Protein AF-A0A811NUG4-F1 (afdb_monomer_lite)

pLDDT: mean 82.43, std 12.57, range [42.38, 97.62]

Radius of gyration: 18.06 Å; chains: 1; bounding box: 40×30×50 Å

Secondary structure (DSSP, 8-state):
-HHHHHHHHHHHSTTTS-SHHHHHHHHHHHHHHHHHHHHHHHT---SSPPPHHHHHHHHHHHHHHHHHHHHHHHHGGGSPPPSS--HHHHHHHHHHHHHHHHHHHHHHHHHHHHTTTTT-TTSPPPPP-SGGGGT-S-HHHHHHHHHHHHHHHHH--HHHHHHHHHHHHHHHHHHHHHHHHHH--

InterPro domains:
  IPR001104 3-oxo-5-alpha-steroid 4-dehydrogenase, C-terminal [PF02544] (86-181)
  IPR039357 3-oxo-5-alpha-steroid 4-dehydrogenase/very-long-chain enoyl-CoA reductase [PTHR10556] (4-182)

Foldseek 3Di:
DVQLVLLVVCVVPPLLADDPLLVLLSVLSNVLVVLVVCCVVPQDDDPDDDDPVVVVVVVVVVNVLSSVLSNVLSVCVPPDDDPDQLQVVLSVLLVQLSVQLSVVSNQVSVVCVVQVPDDDPPRDDDQRDDDCCVPASCSSLVSPLSNLVSSCSSSVDPSSVVVSVVSNVVSVVVSVVSCCVVPVD

Organism: NCBI:txid422564

Structure (mmCIF, N/CA/C/O backbone):
data_AF-A0A811NUG4-F1
#
_entry.id   AF-A0A811NUG4-F1
#
loop_
_atom_site.group_PDB
_atom_site.id
_atom_site.type_symbol
_atom_site.label_atom_id
_atom_site.label_alt_id
_atom_site.label_comp_id
_atom_site.label_asym_id
_atom_site.label_entity_id
_atom_site.label_seq_id
_atom_site.pdbx_PDB_ins_code
_atom_site.Cartn_x
_atom_site.Cartn_y
_atom_site.Cartn_z
_atom_site.occupancy
_atom_site.B_iso_or_equiv
_atom_site.auth_seq_id
_atom_site.auth_comp_id
_atom_site.auth_asym_id
_atom_site.auth_atom_id
_atom_site.pdbx_PDB_model_num
ATOM 1 N N . MET A 1 1 ? 1.097 12.610 3.931 1.00 55.50 1 MET A N 1
ATOM 2 C CA . MET A 1 1 ? 1.448 13.826 3.165 1.00 55.50 1 MET A CA 1
ATOM 3 C C . MET A 1 1 ? 2.809 13.694 2.485 1.00 55.50 1 MET A C 1
ATOM 5 O O . MET A 1 1 ? 2.834 13.693 1.266 1.00 55.50 1 MET A O 1
ATOM 9 N N . LEU A 1 2 ? 3.907 13.476 3.221 1.00 56.50 2 LEU A N 1
ATOM 10 C CA . LEU A 1 2 ? 5.268 13.362 2.651 1.00 56.50 2 LEU A CA 1
ATOM 11 C C . LEU A 1 2 ? 5.418 12.288 1.556 1.00 56.50 2 LEU A C 1
ATOM 13 O O . LEU A 1 2 ? 6.064 12.511 0.542 1.00 56.50 2 LEU A O 1
ATOM 17 N N . LEU A 1 3 ? 4.756 11.148 1.719 1.00 58.00 3 LEU A N 1
ATOM 18 C CA . LEU A 1 3 ? 4.755 10.063 0.736 1.00 58.00 3 LEU A CA 1
ATOM 19 C C . LEU A 1 3 ? 3.953 10.314 -0.522 1.00 58.00 3 LEU A C 1
ATOM 21 O O . LEU A 1 3 ? 4.355 9.884 -1.593 1.00 58.00 3 LEU A O 1
ATOM 25 N N . LEU A 1 4 ? 2.825 11.005 -0.388 1.00 60.59 4 LEU A N 1
ATOM 26 C CA . LEU A 1 4 ? 2.053 11.430 -1.543 1.00 60.59 4 LEU A CA 1
ATOM 27 C C . LEU A 1 4 ? 2.898 12.394 -2.378 1.00 60.59 4 LEU A C 1
ATOM 29 O O . LEU A 1 4 ? 2.980 12.238 -3.587 1.00 60.59 4 LEU A O 1
ATOM 33 N N . VAL A 1 5 ? 3.598 13.323 -1.719 1.00 66.81 5 VAL A N 1
ATOM 34 C CA . VAL A 1 5 ? 4.538 14.233 -2.380 1.00 66.81 5 VAL A CA 1
ATOM 35 C C . VAL A 1 5 ? 5.672 13.460 -3.051 1.00 66.81 5 VAL A C 1
ATOM 37 O O . VAL A 1 5 ? 5.970 13.745 -4.198 1.00 66.81 5 VAL A O 1
ATOM 40 N N . ALA A 1 6 ? 6.261 12.455 -2.401 1.00 61.84 6 ALA A N 1
ATOM 41 C CA . ALA A 1 6 ? 7.332 11.656 -2.998 1.00 61.84 6 ALA A CA 1
ATOM 42 C C . ALA A 1 6 ? 6.864 10.771 -4.166 1.00 61.84 6 ALA A C 1
ATOM 44 O O . ALA A 1 6 ? 7.538 10.697 -5.191 1.00 61.84 6 ALA A O 1
ATOM 45 N N . ALA A 1 7 ? 5.692 10.141 -4.046 1.00 61.34 7 ALA A N 1
ATOM 46 C CA . ALA A 1 7 ? 5.088 9.363 -5.123 1.00 61.34 7 ALA A CA 1
ATOM 47 C C . ALA A 1 7 ? 4.760 10.262 -6.323 1.00 61.34 7 ALA A C 1
ATOM 49 O O . ALA A 1 7 ? 5.126 9.931 -7.446 1.00 61.34 7 ALA A O 1
ATOM 50 N N . LEU A 1 8 ? 4.170 11.440 -6.096 1.00 69.31 8 LEU A N 1
ATOM 51 C CA . LEU A 1 8 ? 3.926 12.436 -7.144 1.00 69.31 8 LEU A CA 1
ATOM 52 C C . LEU A 1 8 ? 5.234 12.995 -7.726 1.00 69.31 8 LEU A C 1
ATOM 54 O O . LEU A 1 8 ? 5.349 13.146 -8.939 1.00 69.31 8 LEU A O 1
ATOM 58 N N . ALA A 1 9 ? 6.249 13.233 -6.893 1.00 64.69 9 ALA A N 1
ATOM 59 C CA . ALA A 1 9 ? 7.563 13.696 -7.330 1.00 64.69 9 ALA A CA 1
ATOM 60 C C . ALA A 1 9 ? 8.274 12.661 -8.210 1.00 64.69 9 ALA A C 1
ATOM 62 O O . ALA A 1 9 ? 8.985 13.046 -9.132 1.00 64.69 9 ALA A O 1
ATOM 63 N N . SER A 1 10 ? 8.040 11.360 -8.004 1.00 62.34 10 SER A N 1
ATOM 64 C CA . SER A 1 10 ? 8.589 10.321 -8.884 1.00 62.34 10 SER A CA 1
ATOM 65 C C . SER A 1 10 ? 8.091 10.440 -10.330 1.00 62.34 10 SER A C 1
ATOM 67 O O . SER A 1 10 ? 8.848 10.158 -11.254 1.00 62.34 10 SER A O 1
ATOM 69 N N . PHE A 1 11 ? 6.865 10.935 -10.543 1.00 63.03 11 PHE A N 1
ATOM 70 C CA . PHE A 1 11 ? 6.345 11.250 -11.879 1.00 63.03 11 PHE A CA 1
ATOM 71 C C . PHE A 1 11 ? 6.942 12.538 -12.462 1.00 63.03 11 PHE A C 1
ATOM 73 O O . PHE A 1 11 ? 6.942 12.710 -13.677 1.00 63.03 11 PHE A O 1
ATOM 80 N N . ALA A 1 12 ? 7.448 13.434 -11.611 1.00 62.84 12 ALA A N 1
ATOM 81 C CA . ALA A 1 12 ? 8.074 14.687 -12.021 1.00 62.84 12 ALA A CA 1
ATOM 82 C C . ALA A 1 12 ? 9.562 14.532 -12.380 1.00 62.84 12 ALA A C 1
ATOM 84 O O . ALA A 1 12 ? 10.108 15.412 -13.040 1.00 62.84 12 ALA A O 1
ATOM 85 N N . VAL A 1 13 ? 10.221 13.439 -11.971 1.00 67.75 13 VAL A N 1
ATOM 86 C CA . VAL A 1 13 ? 11.614 13.144 -12.340 1.00 67.75 13 VAL A CA 1
ATOM 87 C C . VAL A 1 13 ? 11.639 12.427 -13.698 1.00 67.75 13 VAL A C 1
ATOM 89 O O . VAL A 1 13 ? 11.230 11.262 -13.780 1.00 67.75 13 VAL A O 1
ATOM 92 N N . PRO A 1 14 ? 12.130 13.073 -14.775 1.00 63.25 14 PRO A N 1
ATOM 93 C CA . PRO A 1 14 ? 12.153 12.470 -16.101 1.00 63.25 14 PRO A CA 1
ATOM 94 C C . PRO A 1 14 ? 12.950 11.167 -16.092 1.00 63.25 14 PRO A C 1
ATOM 96 O O . PRO A 1 14 ? 14.079 11.111 -15.611 1.00 63.25 14 PRO A O 1
ATOM 99 N N . GLY A 1 15 ? 12.346 10.096 -16.603 1.00 68.25 15 GLY A N 1
ATOM 100 C CA . GLY A 1 15 ? 12.985 8.786 -16.660 1.00 68.25 15 GLY A CA 1
ATOM 101 C C . GLY A 1 15 ? 13.006 8.010 -15.340 1.00 68.25 15 GLY A C 1
ATOM 102 O O . GLY A 1 15 ? 13.477 6.877 -15.359 1.00 68.25 15 GLY A O 1
ATOM 103 N N . ALA A 1 16 ? 12.466 8.512 -14.222 1.00 68.25 16 ALA A N 1
ATOM 104 C CA . ALA A 1 16 ? 12.341 7.728 -12.983 1.00 68.25 16 ALA A CA 1
ATOM 105 C C . ALA A 1 16 ? 11.273 6.627 -13.091 1.00 68.25 16 ALA A C 1
ATOM 107 O O . ALA A 1 16 ? 11.499 5.503 -12.644 1.00 68.25 16 ALA A O 1
ATOM 108 N N . VAL A 1 17 ? 10.175 6.901 -13.797 1.00 73.88 17 VAL A N 1
ATOM 109 C CA . VAL A 1 17 ? 9.101 5.942 -14.089 1.00 73.88 17 VAL A CA 1
ATOM 110 C C . VAL A 1 17 ? 9.114 5.626 -15.584 1.00 73.88 17 VAL A C 1
ATOM 112 O O . VAL A 1 17 ? 8.981 6.524 -16.411 1.00 73.88 17 VAL A O 1
ATOM 115 N N . HIS A 1 18 ? 9.345 4.364 -15.937 1.00 77.19 18 HIS A N 1
ATOM 116 C CA . HIS A 1 18 ? 9.401 3.915 -17.328 1.00 77.19 18 HIS A CA 1
ATOM 117 C C . HIS A 1 18 ? 8.986 2.448 -17.391 1.00 77.19 18 HIS A C 1
ATOM 119 O O . HIS A 1 18 ? 9.437 1.653 -16.564 1.00 77.19 18 HIS A O 1
ATOM 125 N N . GLY A 1 19 ? 8.141 2.109 -18.360 1.00 83.62 19 GLY A N 1
ATOM 126 C CA . GLY A 1 19 ? 7.514 0.793 -18.459 1.00 83.62 19 GLY A CA 1
ATOM 127 C C . GLY A 1 19 ? 6.213 0.694 -17.659 1.00 83.62 19 GLY A C 1
ATOM 128 O O . GLY A 1 19 ? 5.982 1.428 -16.692 1.00 83.62 19 GLY A O 1
ATOM 129 N N . VAL A 1 20 ? 5.336 -0.218 -18.082 1.00 87.38 20 VAL A N 1
ATOM 130 C CA . VAL A 1 20 ? 3.967 -0.331 -17.553 1.00 87.38 20 VAL A CA 1
ATOM 131 C C . VAL A 1 20 ? 3.939 -0.686 -16.061 1.00 87.38 20 VAL A C 1
ATOM 133 O O . VAL A 1 20 ? 3.162 -0.094 -15.314 1.00 87.38 20 VAL A O 1
ATOM 136 N N . HIS A 1 21 ? 4.861 -1.534 -15.593 1.00 88.56 21 HIS A N 1
ATOM 137 C CA . HIS A 1 21 ? 4.971 -1.920 -14.181 1.00 88.56 21 HIS A CA 1
ATOM 138 C C . HIS A 1 21 ? 5.306 -0.715 -13.296 1.00 88.56 21 HIS A C 1
ATOM 140 O O . HIS A 1 21 ? 4.675 -0.506 -12.264 1.00 88.56 21 HIS A O 1
ATOM 146 N N . ALA A 1 22 ? 6.261 0.122 -13.716 1.00 87.62 22 ALA A N 1
ATOM 147 C CA . ALA A 1 22 ? 6.652 1.308 -12.961 1.00 87.62 22 ALA A CA 1
ATOM 148 C C . ALA A 1 22 ? 5.514 2.338 -12.905 1.00 87.62 22 ALA A C 1
ATOM 150 O O . ALA A 1 22 ? 5.247 2.894 -11.842 1.00 87.62 22 ALA A O 1
ATOM 151 N N . HIS A 1 23 ? 4.815 2.571 -14.023 1.00 88.75 23 HIS A N 1
ATOM 152 C CA . HIS A 1 23 ? 3.679 3.496 -14.053 1.00 88.7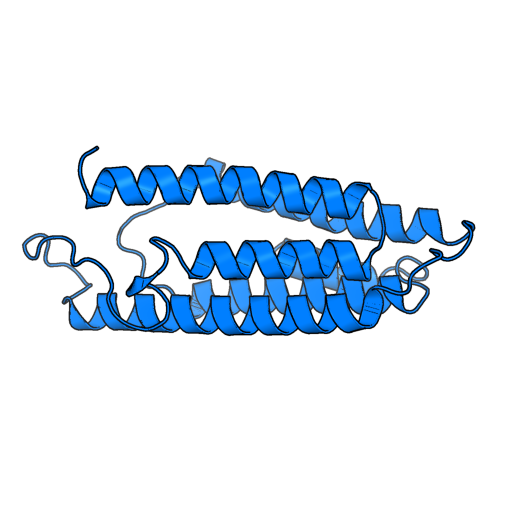5 23 HIS A CA 1
ATOM 153 C C . HIS A 1 23 ? 2.542 3.038 -13.140 1.00 88.75 23 HIS A C 1
ATOM 155 O O . HIS A 1 23 ? 2.040 3.837 -12.347 1.00 88.75 23 HIS A O 1
ATOM 161 N N . LEU A 1 24 ? 2.163 1.760 -13.218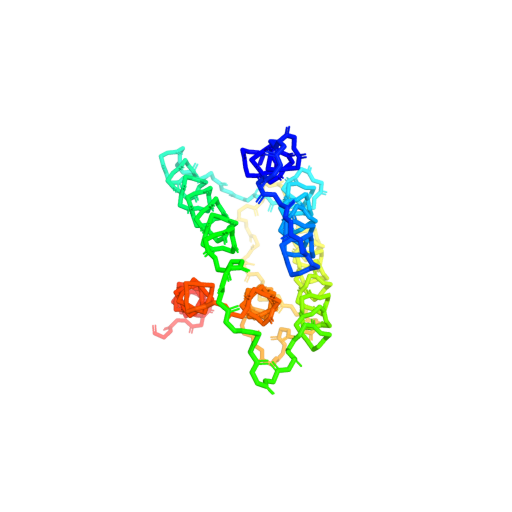 1.00 91.50 24 LEU A N 1
ATOM 162 C CA . LEU A 1 24 ? 1.098 1.209 -12.386 1.00 91.50 24 LEU A CA 1
ATOM 163 C C . LEU A 1 24 ? 1.491 1.156 -10.912 1.00 91.50 24 LEU A C 1
ATOM 165 O O . LEU A 1 24 ? 0.673 1.516 -10.072 1.00 91.50 24 LEU A O 1
ATOM 169 N N . LEU A 1 25 ? 2.732 0.785 -10.589 1.00 91.06 25 LEU A N 1
ATOM 170 C CA . LEU A 1 25 ? 3.229 0.775 -9.214 1.00 91.06 25 LEU A CA 1
ATOM 171 C C . LEU A 1 25 ? 3.198 2.180 -8.605 1.00 91.06 25 LEU A C 1
ATOM 173 O O . LEU A 1 25 ? 2.603 2.376 -7.544 1.00 91.06 25 LEU A O 1
ATOM 177 N N . SER A 1 26 ? 3.770 3.173 -9.293 1.00 88.81 26 SER A N 1
ATOM 178 C CA . SER A 1 26 ? 3.768 4.560 -8.820 1.00 88.81 26 SER A CA 1
ATOM 179 C C . SER A 1 26 ? 2.346 5.111 -8.682 1.00 88.81 26 SER A C 1
ATOM 181 O O . SER A 1 26 ? 2.050 5.807 -7.708 1.00 88.81 26 SER A O 1
ATOM 183 N N . ALA A 1 27 ? 1.441 4.777 -9.610 1.00 90.31 27 ALA A N 1
ATOM 184 C CA . ALA A 1 27 ? 0.046 5.211 -9.552 1.00 90.31 27 ALA A CA 1
ATOM 185 C C . ALA A 1 27 ? -0.698 4.551 -8.384 1.00 90.31 27 ALA A C 1
ATOM 187 O O . ALA A 1 27 ? -1.358 5.242 -7.609 1.00 90.31 27 ALA A O 1
ATOM 188 N N . ALA A 1 28 ? -0.546 3.238 -8.208 1.00 92.38 28 ALA A N 1
ATOM 189 C CA . ALA A 1 28 ? -1.159 2.486 -7.120 1.00 92.38 28 ALA A CA 1
ATOM 190 C C . ALA A 1 28 ? -0.679 3.003 -5.753 1.00 92.38 28 ALA A C 1
ATOM 192 O O . ALA A 1 28 ? -1.490 3.251 -4.859 1.00 92.38 28 ALA A O 1
ATOM 193 N N . MET A 1 29 ? 0.620 3.273 -5.606 1.00 89.44 29 MET A N 1
ATOM 194 C CA . MET A 1 29 ? 1.167 3.889 -4.398 1.00 89.44 29 MET A CA 1
ATOM 195 C C . MET A 1 29 ? 0.614 5.299 -4.165 1.00 89.44 29 MET A C 1
ATOM 197 O O . MET A 1 29 ? 0.196 5.613 -3.049 1.00 89.44 29 MET A O 1
ATOM 201 N N . ALA A 1 30 ? 0.571 6.146 -5.197 1.00 88.75 30 ALA A N 1
ATOM 202 C CA . ALA A 1 30 ? 0.019 7.494 -5.081 1.00 88.75 30 ALA A CA 1
ATOM 203 C C . ALA A 1 30 ? -1.449 7.459 -4.631 1.00 88.75 30 ALA A C 1
ATOM 205 O O . ALA A 1 30 ? -1.813 8.150 -3.679 1.00 88.75 30 ALA A O 1
ATOM 206 N N . VAL A 1 31 ? -2.269 6.603 -5.249 1.00 91.69 31 VAL A N 1
ATOM 207 C CA . VAL A 1 31 ? -3.680 6.402 -4.888 1.00 91.69 31 VAL A CA 1
ATOM 208 C C . VAL A 1 31 ? -3.813 5.905 -3.450 1.00 91.69 31 VAL A C 1
ATOM 210 O O . VAL A 1 31 ? -4.596 6.460 -2.680 1.00 91.69 31 VAL A O 1
ATOM 213 N N . HIS A 1 32 ? -3.024 4.905 -3.055 1.00 91.81 32 HIS A N 1
ATOM 214 C CA . HIS A 1 32 ? -3.031 4.366 -1.700 1.00 91.81 32 HIS A CA 1
ATOM 215 C C . HIS A 1 32 ? -2.722 5.439 -0.648 1.00 91.81 32 HIS A C 1
ATOM 217 O O . HIS A 1 32 ? -3.488 5.630 0.300 1.00 91.81 32 HIS A O 1
ATOM 223 N N . PHE A 1 33 ? -1.629 6.187 -0.823 1.00 86.62 33 PHE A N 1
ATOM 224 C CA . PHE A 1 33 ? -1.237 7.220 0.134 1.00 86.62 33 PHE A CA 1
ATOM 225 C C . PHE A 1 33 ? -2.162 8.436 0.106 1.00 86.62 33 PHE A C 1
ATOM 227 O O . PHE A 1 33 ? -2.400 9.026 1.161 1.00 86.62 33 PHE A O 1
ATOM 234 N N . LEU A 1 34 ? -2.714 8.800 -1.055 1.00 87.75 34 LEU A N 1
ATOM 235 C CA . LEU A 1 34 ? -3.740 9.837 -1.156 1.00 87.75 34 LEU A CA 1
ATOM 236 C C . LEU A 1 34 ? -4.964 9.446 -0.334 1.00 87.75 34 LEU A C 1
ATOM 238 O O . LEU A 1 34 ? -5.381 10.197 0.544 1.00 87.75 34 LEU A O 1
ATOM 242 N N . LYS A 1 35 ? -5.481 8.237 -0.555 1.00 92.12 35 LYS A N 1
ATOM 243 C CA . LYS A 1 35 ? -6.596 7.680 0.206 1.00 92.12 35 LYS A CA 1
ATOM 244 C C . LYS A 1 35 ? -6.302 7.697 1.706 1.00 92.12 35 LYS A C 1
ATOM 246 O O . LYS A 1 35 ? -7.130 8.173 2.475 1.00 92.12 35 LYS A O 1
ATOM 251 N N . ARG A 1 36 ? -5.111 7.263 2.135 1.00 88.69 36 ARG A N 1
ATOM 252 C CA . ARG A 1 36 ? -4.699 7.311 3.550 1.00 88.69 36 ARG A CA 1
ATOM 253 C C . ARG A 1 36 ? -4.712 8.731 4.121 1.00 88.69 36 ARG A C 1
ATOM 255 O O . ARG A 1 36 ? -5.163 8.922 5.245 1.00 88.69 36 ARG A O 1
ATOM 262 N N . VAL A 1 37 ? -4.247 9.728 3.365 1.00 86.94 37 VAL A N 1
ATOM 263 C CA . VAL A 1 37 ? -4.308 11.140 3.782 1.00 86.94 37 VAL A CA 1
ATOM 264 C C . VAL A 1 37 ? -5.756 11.609 3.916 1.00 86.94 37 VAL A C 1
ATOM 266 O O . VAL A 1 37 ? -6.098 12.200 4.935 1.00 86.94 37 VAL A O 1
ATOM 269 N N . LEU A 1 38 ? -6.611 11.304 2.939 1.00 88.38 38 LEU A N 1
ATOM 270 C CA . LEU A 1 38 ? -8.029 11.667 2.983 1.00 88.38 38 LEU A CA 1
ATOM 271 C C . LEU A 1 38 ? -8.743 11.030 4.180 1.00 88.38 38 LEU A C 1
ATOM 273 O O . LEU A 1 38 ? -9.521 11.693 4.855 1.00 88.38 38 LEU A O 1
ATOM 277 N N . GLU A 1 39 ? -8.440 9.777 4.509 1.00 89.06 39 GLU A N 1
ATOM 278 C CA . GLU A 1 39 ? -9.017 9.128 5.686 1.00 89.06 39 GLU A CA 1
ATOM 279 C C . GLU A 1 39 ? -8.595 9.781 6.994 1.00 89.06 39 GLU A C 1
ATOM 281 O O . GLU A 1 39 ? -9.424 9.952 7.879 1.00 89.06 39 GLU A O 1
ATOM 286 N N . VAL A 1 40 ? -7.321 10.152 7.135 1.00 87.25 40 VAL A N 1
ATOM 287 C CA . VAL A 1 40 ? -6.839 10.863 8.328 1.00 87.25 40 VAL A CA 1
ATOM 288 C C . VAL A 1 40 ? -7.539 12.214 8.483 1.00 87.25 40 VAL A C 1
ATOM 290 O O . VAL A 1 40 ? -7.854 12.591 9.606 1.00 87.25 40 VAL A O 1
ATOM 293 N N . LEU A 1 41 ? -7.793 12.921 7.378 1.00 86.25 41 LEU A N 1
ATOM 294 C CA . LEU A 1 41 ? -8.414 14.247 7.397 1.00 86.25 41 LEU A CA 1
ATOM 295 C C . LEU A 1 41 ? -9.934 14.209 7.600 1.00 86.25 41 LEU A C 1
ATOM 297 O O . LEU A 1 41 ? -10.469 15.085 8.272 1.00 86.25 41 LEU A O 1
ATOM 301 N N . PHE A 1 42 ? -10.627 13.229 7.013 1.00 88.81 42 PHE A N 1
ATOM 302 C CA . PHE A 1 42 ? -12.091 13.261 6.893 1.00 88.81 42 PHE A CA 1
ATOM 303 C C . PHE A 1 42 ? -12.818 12.077 7.537 1.00 88.81 42 PHE A C 1
ATOM 305 O O . PHE A 1 42 ? -14.010 12.184 7.810 1.00 88.81 42 PHE A O 1
ATOM 312 N N . VAL A 1 43 ? -12.144 10.946 7.769 1.00 88.38 43 VAL A N 1
ATOM 313 C CA . VAL A 1 43 ? -12.797 9.707 8.233 1.00 88.38 43 VAL A CA 1
ATOM 314 C C . VAL A 1 43 ? -12.409 9.366 9.665 1.00 88.38 43 VAL A C 1
ATOM 316 O O . VAL A 1 43 ? -13.269 9.001 10.462 1.00 88.38 43 VAL A O 1
ATOM 319 N N . HIS A 1 44 ? -11.131 9.445 10.025 1.00 85.31 44 HIS A N 1
ATOM 320 C CA . HIS A 1 44 ? -10.661 8.986 11.324 1.00 85.31 44 HIS A CA 1
ATOM 321 C C . HIS A 1 44 ? -11.092 9.914 12.463 1.00 85.31 44 HIS A C 1
ATOM 323 O O . HIS A 1 44 ? -10.795 11.103 12.477 1.00 85.31 44 HIS A O 1
ATOM 329 N N . ARG A 1 45 ? -11.714 9.316 13.484 1.00 80.06 45 ARG A N 1
ATOM 330 C CA . ARG A 1 45 ? -11.967 9.932 14.791 1.00 80.06 45 ARG A CA 1
ATOM 331 C C . ARG A 1 45 ? -10.982 9.370 15.809 1.00 80.06 45 ARG A C 1
ATOM 333 O O . ARG A 1 45 ? -11.065 8.185 16.148 1.00 80.06 45 ARG A O 1
ATOM 340 N N . TYR A 1 46 ? -10.023 10.175 16.255 1.00 74.06 46 TYR A N 1
ATOM 341 C CA . TYR A 1 46 ? -8.998 9.766 17.220 1.00 74.06 46 TYR A CA 1
ATOM 342 C C . TYR A 1 46 ? -9.456 10.051 18.655 1.00 74.06 46 TYR A C 1
ATOM 344 O O . TYR A 1 46 ? -9.997 11.112 18.921 1.00 74.06 46 TYR A O 1
ATOM 352 N N . SER A 1 47 ? -9.213 9.112 19.574 1.00 65.12 47 SER A N 1
ATOM 353 C CA . SER A 1 47 ? -9.521 9.255 21.011 1.00 65.12 47 SER A CA 1
ATOM 354 C C . SER A 1 47 ? -8.258 9.448 21.869 1.00 65.12 47 SER A C 1
ATOM 356 O O . SER A 1 47 ? -8.324 9.398 23.090 1.00 65.12 47 SER A O 1
ATOM 358 N N . GLY A 1 48 ? -7.090 9.615 21.242 1.00 68.12 48 GLY A N 1
ATOM 359 C CA . GLY A 1 48 ? -5.799 9.748 21.918 1.00 68.12 48 GLY A CA 1
ATOM 360 C C . GLY A 1 48 ? -4.753 10.378 21.001 1.00 68.12 48 GLY A C 1
ATOM 361 O O . GLY A 1 48 ? -4.954 10.444 19.786 1.00 68.12 48 GLY A O 1
ATOM 362 N N . SER A 1 49 ? -3.641 10.847 21.573 1.00 72.56 49 SER A N 1
ATOM 363 C CA . SER A 1 49 ? -2.542 11.445 20.808 1.00 72.56 49 SER A CA 1
ATOM 364 C C . SER A 1 49 ? -1.430 10.425 20.542 1.00 72.56 49 SER A C 1
ATOM 366 O O . SER A 1 49 ? -1.129 9.569 21.373 1.00 72.56 49 SER A O 1
ATOM 368 N N . MET A 1 50 ? -0.826 10.495 19.353 1.00 78.00 50 MET A N 1
ATOM 369 C CA . MET A 1 50 ? 0.384 9.733 19.036 1.00 78.00 50 MET A CA 1
ATOM 370 C C . MET A 1 50 ? 1.617 10.622 19.227 1.00 78.00 50 MET A C 1
ATOM 372 O O . MET A 1 50 ? 1.614 11.754 18.734 1.00 78.00 50 MET A O 1
ATOM 376 N N . PRO A 1 51 ? 2.694 10.124 19.864 1.00 87.00 51 PRO A N 1
ATOM 377 C CA . PRO A 1 51 ? 3.951 10.857 19.957 1.00 87.00 51 PRO A CA 1
ATOM 378 C C . PRO A 1 51 ? 4.480 11.257 18.573 1.00 87.00 51 PRO A C 1
ATOM 380 O O . PRO A 1 51 ? 4.525 10.438 17.648 1.00 87.00 51 PRO A O 1
ATOM 383 N N . LEU A 1 52 ? 4.930 12.510 18.440 1.00 81.25 52 LEU A N 1
ATOM 384 C CA . LEU A 1 52 ? 5.421 13.059 17.171 1.00 81.25 52 LEU A CA 1
ATOM 385 C C . LEU A 1 52 ? 6.576 12.228 16.592 1.00 81.25 52 LEU A C 1
ATOM 387 O O . LEU A 1 52 ? 6.578 11.932 15.400 1.00 81.25 52 LEU A O 1
ATOM 391 N N . ALA A 1 53 ? 7.517 11.801 17.439 1.00 82.12 53 ALA A N 1
ATOM 392 C CA . ALA A 1 53 ? 8.662 10.990 17.029 1.00 82.12 53 ALA A CA 1
ATOM 393 C C . ALA A 1 53 ? 8.236 9.668 16.368 1.00 82.12 53 ALA A C 1
ATOM 395 O O . ALA A 1 53 ? 8.770 9.296 15.326 1.00 82.12 53 ALA A O 1
ATOM 396 N N . THR A 1 54 ? 7.227 8.989 16.921 1.00 83.75 54 THR A N 1
ATOM 397 C CA . THR A 1 54 ? 6.681 7.750 16.350 1.00 83.75 54 THR A CA 1
ATOM 398 C C . THR A 1 54 ? 6.018 8.007 15.000 1.00 83.75 54 THR A C 1
ATOM 400 O O . THR A 1 54 ? 6.234 7.251 14.057 1.00 83.75 54 THR A O 1
ATOM 403 N N . SER A 1 55 ? 5.251 9.094 14.879 1.00 79.00 55 SER A N 1
ATOM 404 C CA . SER A 1 55 ? 4.612 9.482 13.616 1.00 79.00 55 SER A CA 1
ATOM 405 C C . SER A 1 55 ? 5.643 9.788 12.522 1.00 79.00 55 SER A C 1
ATOM 407 O O . SER A 1 55 ? 5.527 9.290 11.401 1.00 79.00 55 SER A O 1
ATOM 409 N N . LEU A 1 56 ? 6.697 10.542 12.860 1.00 78.31 56 LEU A N 1
ATOM 410 C CA . LEU A 1 56 ? 7.793 10.869 11.945 1.00 78.31 56 LEU A CA 1
ATOM 411 C C . LEU A 1 56 ? 8.583 9.628 11.524 1.00 78.31 56 LEU A C 1
ATOM 413 O O . LEU A 1 56 ? 8.867 9.474 10.338 1.00 78.31 56 LEU A O 1
ATOM 417 N N . LEU A 1 57 ? 8.890 8.726 12.461 1.00 84.38 57 LEU A N 1
ATOM 418 C CA . LEU A 1 57 ? 9.571 7.466 12.165 1.00 84.38 57 LEU A CA 1
ATOM 419 C C . LEU A 1 57 ? 8.757 6.620 11.183 1.00 84.38 57 LEU A C 1
ATOM 421 O O . LEU A 1 57 ? 9.282 6.184 10.163 1.00 84.38 57 LEU A O 1
ATOM 425 N N . ILE A 1 58 ? 7.464 6.433 11.457 1.00 81.44 58 ILE A N 1
ATOM 426 C CA . ILE A 1 58 ? 6.570 5.668 10.583 1.00 81.44 58 ILE A CA 1
ATOM 427 C C . ILE A 1 58 ? 6.513 6.319 9.195 1.00 81.44 58 ILE A C 1
ATOM 429 O O . ILE A 1 58 ? 6.707 5.636 8.190 1.00 81.44 58 ILE A O 1
ATOM 433 N N . ALA A 1 59 ? 6.309 7.637 9.126 1.00 76.81 59 ALA A N 1
ATOM 434 C CA . ALA A 1 59 ? 6.282 8.368 7.862 1.00 76.81 59 ALA A CA 1
ATOM 435 C C . ALA A 1 59 ? 7.599 8.232 7.077 1.00 76.81 59 ALA A C 1
ATOM 437 O O . ALA A 1 59 ? 7.560 8.042 5.861 1.00 76.81 59 ALA A O 1
ATOM 438 N N . GLY A 1 60 ? 8.744 8.284 7.763 1.00 79.12 60 GLY A N 1
ATOM 439 C CA . GLY A 1 60 ? 10.069 8.078 7.180 1.00 79.12 60 GLY A CA 1
ATOM 440 C C . GLY A 1 60 ? 10.264 6.661 6.641 1.00 79.12 60 GLY A C 1
ATOM 441 O O . GLY A 1 60 ? 10.703 6.500 5.505 1.00 79.12 60 GLY A O 1
ATOM 442 N N . CYS A 1 61 ? 9.867 5.635 7.399 1.00 84.88 61 CYS A N 1
ATOM 443 C CA . CYS A 1 61 ? 9.937 4.239 6.961 1.00 84.88 61 CYS A CA 1
ATOM 444 C C . CYS A 1 61 ? 9.104 3.999 5.704 1.00 84.88 61 CYS A C 1
ATOM 446 O O . CYS A 1 61 ? 9.593 3.395 4.750 1.00 84.88 61 CYS A O 1
ATOM 448 N N . TYR A 1 62 ? 7.864 4.487 5.668 1.00 81.19 62 TYR A N 1
ATOM 449 C CA . TYR A 1 62 ? 7.051 4.360 4.465 1.00 81.19 62 TYR A CA 1
ATOM 450 C C . TYR A 1 62 ? 7.697 5.112 3.293 1.00 81.19 62 TYR A C 1
ATOM 452 O O . TYR A 1 62 ? 7.774 4.546 2.204 1.00 81.19 62 TYR A O 1
ATOM 460 N N . LEU A 1 63 ? 8.192 6.345 3.501 1.00 79.94 63 LEU A N 1
ATOM 461 C CA . LEU A 1 63 ? 8.848 7.153 2.461 1.00 79.94 63 LEU A CA 1
ATOM 462 C C . LEU A 1 63 ? 10.035 6.417 1.844 1.00 79.94 63 LEU A C 1
ATOM 464 O O . LEU A 1 63 ? 10.140 6.332 0.621 1.00 79.94 63 LEU A O 1
ATOM 468 N N . PHE A 1 64 ? 10.886 5.854 2.696 1.00 84.81 64 PHE A N 1
ATOM 469 C CA . PHE A 1 64 ? 12.032 5.068 2.279 1.00 84.81 64 PHE A CA 1
ATOM 470 C C . PHE A 1 64 ? 11.611 3.839 1.469 1.00 84.81 64 PHE A C 1
ATOM 472 O O . PHE A 1 64 ? 12.064 3.683 0.339 1.00 84.81 64 PHE A O 1
ATOM 479 N N . ASN A 1 65 ? 10.699 3.011 1.995 1.00 86.44 65 ASN A N 1
ATOM 480 C CA . ASN A 1 65 ? 10.240 1.802 1.300 1.00 86.44 65 ASN A CA 1
ATOM 481 C C . ASN A 1 65 ? 9.578 2.135 -0.043 1.00 86.44 65 ASN A C 1
ATOM 483 O O . ASN A 1 65 ? 9.817 1.460 -1.041 1.00 86.44 65 ASN A O 1
ATOM 487 N N . GLY A 1 66 ? 8.781 3.204 -0.093 1.00 83.25 66 GLY A N 1
ATOM 488 C CA . GLY A 1 66 ? 8.142 3.649 -1.323 1.00 83.25 66 GLY A CA 1
ATOM 489 C C . GLY A 1 66 ? 9.141 4.120 -2.381 1.00 83.25 66 GLY A C 1
ATOM 490 O O . GLY A 1 66 ? 9.099 3.661 -3.521 1.00 83.25 66 GLY A O 1
ATOM 491 N N . GLY A 1 67 ? 10.076 4.994 -2.001 1.00 83.81 67 GLY A N 1
ATOM 492 C CA . GLY A 1 67 ? 11.128 5.457 -2.907 1.00 83.81 67 GLY A CA 1
ATOM 493 C C . GLY A 1 67 ? 12.022 4.314 -3.391 1.00 83.81 67 GLY A C 1
ATOM 494 O O . GLY A 1 67 ? 12.325 4.226 -4.580 1.00 83.81 67 GLY A O 1
ATOM 495 N N . ALA A 1 68 ? 12.383 3.397 -2.493 1.00 87.88 68 ALA A N 1
ATOM 496 C CA . ALA A 1 68 ? 13.196 2.234 -2.814 1.00 87.88 68 ALA A CA 1
ATOM 497 C C . ALA A 1 68 ? 12.484 1.262 -3.768 1.00 87.88 68 ALA A C 1
ATOM 499 O O . ALA A 1 68 ? 13.124 0.777 -4.695 1.00 87.88 68 ALA A O 1
ATOM 500 N N . MET A 1 69 ? 11.171 1.031 -3.629 1.00 88.50 69 MET A N 1
ATOM 501 C CA . MET A 1 69 ? 10.414 0.216 -4.592 1.00 88.50 69 MET A CA 1
ATOM 502 C C . MET A 1 69 ? 10.469 0.807 -6.007 1.00 88.50 69 MET A C 1
ATOM 504 O O . MET A 1 69 ? 10.766 0.085 -6.956 1.00 88.50 69 MET A O 1
ATOM 508 N N . ILE A 1 70 ? 10.254 2.119 -6.151 1.00 86.06 70 ILE A N 1
ATOM 509 C CA . ILE A 1 70 ? 10.321 2.804 -7.454 1.00 86.06 70 ILE A CA 1
ATOM 510 C C . ILE A 1 70 ? 11.746 2.752 -8.023 1.00 86.06 70 ILE A C 1
ATOM 512 O O . ILE A 1 70 ? 11.936 2.489 -9.210 1.00 86.06 70 ILE A O 1
ATOM 516 N N . TYR A 1 71 ? 12.757 2.956 -7.179 1.00 87.19 71 TYR A N 1
ATOM 517 C CA . TYR A 1 71 ? 14.160 2.898 -7.582 1.00 87.19 71 TYR A CA 1
ATOM 518 C C . TYR A 1 71 ? 14.592 1.491 -8.021 1.00 87.19 71 TYR A C 1
ATOM 520 O O . TYR A 1 71 ? 15.227 1.332 -9.061 1.00 87.19 71 TYR A O 1
ATOM 528 N N . VAL A 1 72 ? 14.200 0.447 -7.288 1.00 89.12 72 VAL A N 1
ATOM 529 C CA . VAL A 1 72 ? 14.465 -0.948 -7.673 1.00 89.12 72 VAL A CA 1
ATOM 530 C C . VAL A 1 72 ? 13.737 -1.296 -8.974 1.00 89.12 72 VAL A C 1
ATOM 532 O O . VAL A 1 72 ? 14.319 -1.955 -9.839 1.00 89.12 72 VAL A O 1
ATOM 535 N N . GLN A 1 73 ? 12.514 -0.795 -9.173 1.00 88.12 73 GLN A N 1
ATOM 536 C CA . GLN A 1 73 ? 11.806 -0.949 -10.445 1.00 88.12 73 GLN A CA 1
ATOM 537 C C . GLN A 1 73 ? 12.566 -0.286 -11.602 1.00 88.12 73 GLN A C 1
ATOM 539 O O . GLN A 1 73 ? 12.661 -0.852 -12.688 1.00 88.12 73 GLN A O 1
ATOM 544 N N . HIS A 1 74 ? 13.145 0.896 -11.370 1.00 85.88 74 HIS A N 1
ATOM 545 C CA . HIS A 1 74 ? 13.989 1.582 -12.345 1.00 85.88 74 HIS A CA 1
ATOM 546 C C . HIS A 1 74 ? 15.242 0.769 -12.700 1.00 85.88 74 HIS A C 1
ATOM 548 O O . HIS A 1 74 ? 15.566 0.633 -13.878 1.00 85.88 74 HIS A O 1
ATOM 554 N N . LEU A 1 75 ? 15.924 0.194 -11.706 1.00 87.25 75 LEU A N 1
ATOM 555 C CA . LEU A 1 75 ? 17.104 -0.650 -11.930 1.00 87.25 75 LEU A CA 1
ATOM 556 C C . LEU A 1 75 ? 16.780 -1.943 -12.692 1.00 87.25 75 LEU A C 1
ATOM 558 O O . LEU A 1 75 ? 17.635 -2.474 -13.395 1.00 87.25 75 LEU A O 1
ATOM 562 N N . SER A 1 76 ? 15.545 -2.434 -12.588 1.00 85.50 76 SER A N 1
ATOM 563 C CA . SER A 1 76 ? 15.132 -3.713 -13.179 1.00 85.50 76 SER A CA 1
ATOM 564 C C . SER A 1 76 ? 14.830 -3.641 -14.684 1.00 85.50 76 SER A C 1
ATOM 566 O O . SER A 1 76 ? 14.589 -4.670 -15.301 1.00 85.50 76 SER A O 1
ATOM 568 N N . ARG A 1 77 ? 14.883 -2.457 -15.311 1.00 79.44 77 ARG A N 1
ATOM 569 C CA . ARG A 1 77 ? 14.497 -2.237 -16.724 1.00 79.44 77 ARG A CA 1
ATOM 570 C C . ARG A 1 77 ? 15.283 -3.036 -17.762 1.00 79.44 77 ARG A C 1
ATOM 572 O O . ARG A 1 77 ? 14.796 -3.218 -18.869 1.00 79.44 77 ARG A O 1
ATOM 579 N N . GLY A 1 78 ? 16.514 -3.425 -17.440 1.00 74.81 78 GLY A N 1
ATOM 580 C CA . GLY A 1 78 ? 17.378 -4.198 -18.336 1.00 74.81 78 GLY A CA 1
ATOM 581 C C . GLY A 1 78 ? 17.328 -5.706 -18.096 1.00 74.81 78 GLY A C 1
ATOM 582 O O . GLY A 1 78 ? 18.075 -6.440 -18.739 1.00 74.81 78 GLY A O 1
ATOM 583 N N . LEU A 1 79 ? 16.515 -6.165 -17.140 1.00 80.94 79 LEU A N 1
ATOM 584 C CA . LEU A 1 79 ? 16.391 -7.579 -16.808 1.00 80.94 79 LEU A CA 1
ATOM 585 C C . LEU A 1 79 ? 15.345 -8.260 -17.701 1.00 80.94 79 LEU A C 1
ATOM 587 O O . LEU A 1 79 ? 14.437 -7.592 -18.197 1.00 80.94 79 LEU A O 1
ATOM 591 N N . PRO A 1 80 ? 15.452 -9.586 -17.902 1.00 76.31 80 PRO A N 1
ATOM 592 C CA . PRO A 1 80 ? 14.409 -10.351 -18.569 1.00 76.31 80 PRO A CA 1
ATOM 593 C C . PRO A 1 80 ? 13.056 -10.161 -17.877 1.00 76.31 80 PRO A C 1
ATOM 595 O O . PRO A 1 80 ? 12.979 -10.183 -16.646 1.00 76.31 80 PRO A O 1
ATOM 598 N N . GLU A 1 81 ? 12.002 -10.018 -18.680 1.00 74.50 81 GLU A N 1
ATOM 599 C CA . GLU A 1 81 ? 10.622 -10.004 -18.195 1.00 74.50 81 GLU A CA 1
ATOM 600 C C . GLU A 1 81 ? 10.334 -11.280 -17.376 1.00 74.50 81 GLU A C 1
ATOM 602 O O . GLU A 1 81 ? 10.803 -12.371 -17.735 1.00 74.50 81 GLU A O 1
ATOM 607 N N . PRO A 1 82 ? 9.584 -11.175 -16.266 1.00 75.75 82 PRO A N 1
ATOM 608 C CA . PRO A 1 82 ? 9.226 -12.334 -15.464 1.00 75.75 82 PRO A CA 1
ATOM 609 C C . PRO A 1 82 ? 8.422 -13.350 -16.287 1.00 75.75 82 PRO A C 1
ATOM 611 O O . PRO A 1 82 ? 7.563 -13.003 -17.091 1.00 75.75 82 PRO A O 1
ATOM 614 N N . SER A 1 83 ? 8.678 -14.640 -16.054 1.00 75.56 83 SER A N 1
ATOM 615 C CA . SER A 1 83 ? 8.050 -15.744 -16.800 1.00 75.56 83 SER A CA 1
ATOM 616 C C . SER A 1 83 ? 6.538 -15.869 -16.589 1.00 75.56 83 SER A C 1
ATOM 618 O O . SER A 1 83 ? 5.855 -16.500 -17.393 1.00 75.56 83 SER A O 1
ATOM 620 N N . MET A 1 84 ? 6.017 -15.287 -15.508 1.00 84.81 84 MET A N 1
ATOM 621 C CA . MET A 1 84 ? 4.592 -15.192 -15.211 1.00 84.81 84 MET A CA 1
ATOM 622 C C . MET A 1 84 ? 4.211 -13.724 -15.077 1.00 84.81 84 MET A C 1
ATOM 624 O O . MET A 1 84 ? 4.784 -13.022 -14.245 1.00 84.81 84 MET A O 1
ATOM 628 N N . ASP A 1 85 ? 3.224 -13.284 -15.850 1.00 87.50 85 ASP A N 1
ATOM 629 C CA . ASP A 1 85 ? 2.662 -11.941 -15.738 1.00 87.50 85 ASP A CA 1
ATOM 630 C C . ASP A 1 85 ? 1.680 -11.888 -14.555 1.00 87.50 85 ASP A C 1
ATOM 632 O O . ASP A 1 85 ? 0.584 -12.456 -14.595 1.00 87.50 85 ASP A O 1
ATOM 636 N N . LEU A 1 86 ? 2.101 -11.233 -13.470 1.00 93.00 86 LEU A N 1
ATOM 637 C CA . LEU A 1 86 ? 1.290 -11.030 -12.264 1.00 93.00 86 LEU A CA 1
ATOM 638 C C . LEU A 1 86 ? 0.686 -9.623 -12.198 1.00 93.00 86 LEU A C 1
ATOM 640 O O . LEU A 1 86 ? 0.044 -9.286 -11.200 1.00 93.00 86 LEU A O 1
ATOM 644 N N . LEU A 1 87 ? 0.829 -8.820 -13.253 1.00 92.75 87 LEU A N 1
ATOM 645 C CA . LEU A 1 87 ? 0.418 -7.423 -13.270 1.00 92.75 87 LEU A CA 1
ATOM 646 C C . LEU A 1 87 ? -1.094 -7.276 -13.077 1.00 92.75 87 LEU A C 1
ATOM 648 O O . LEU A 1 87 ? -1.524 -6.580 -12.157 1.00 92.75 87 LEU A O 1
ATOM 652 N N . TYR A 1 88 ? -1.918 -7.961 -13.879 1.00 93.56 88 TYR A N 1
ATOM 653 C CA . TYR A 1 88 ? -3.381 -7.854 -13.763 1.00 93.56 88 TYR A CA 1
ATOM 654 C C . TYR A 1 88 ? -3.929 -8.424 -12.447 1.00 93.56 88 TYR A C 1
ATOM 656 O O . TYR A 1 88 ? -4.711 -7.729 -11.788 1.00 93.56 88 TYR A O 1
ATOM 664 N N . PRO A 1 89 ? -3.517 -9.630 -12.000 1.00 95.94 89 PRO A N 1
ATOM 665 C CA . PRO A 1 89 ? -3.896 -10.120 -10.678 1.00 95.94 89 PRO A CA 1
ATOM 666 C C . PRO A 1 89 ? -3.426 -9.190 -9.550 1.00 95.94 89 PRO A C 1
ATOM 668 O O . PRO A 1 89 ? -4.158 -8.990 -8.583 1.00 95.94 89 PRO A O 1
ATOM 671 N N . GLY A 1 90 ? -2.250 -8.570 -9.689 1.00 96.44 90 GLY A N 1
ATOM 672 C CA . GLY A 1 90 ? -1.715 -7.599 -8.737 1.00 96.44 90 GLY A CA 1
ATOM 673 C C . GLY A 1 90 ? -2.540 -6.317 -8.654 1.00 96.44 90 GLY A C 1
ATOM 674 O O . GLY A 1 90 ? -2.862 -5.865 -7.555 1.00 96.44 90 GLY A O 1
ATOM 675 N N . VAL A 1 91 ? -2.960 -5.765 -9.797 1.00 96.31 91 VAL A N 1
ATOM 676 C CA . VAL A 1 91 ? -3.874 -4.610 -9.856 1.00 96.31 91 VAL A CA 1
ATOM 677 C C . VAL A 1 91 ? -5.218 -4.946 -9.212 1.00 96.31 91 VAL A C 1
ATOM 679 O O . VAL A 1 91 ? -5.743 -4.141 -8.440 1.00 96.31 91 VAL A O 1
ATOM 682 N N . LEU A 1 92 ? -5.760 -6.139 -9.471 1.00 97.44 92 LEU A N 1
ATOM 683 C CA . LEU A 1 92 ? -7.005 -6.593 -8.852 1.00 97.44 92 LEU A CA 1
ATOM 684 C C . LEU A 1 92 ? -6.858 -6.741 -7.331 1.00 97.44 92 LEU A C 1
ATOM 686 O O . LEU A 1 92 ? -7.682 -6.211 -6.585 1.00 97.44 92 LEU A O 1
ATOM 690 N N . ALA A 1 93 ? -5.800 -7.409 -6.863 1.00 97.44 93 ALA A N 1
ATOM 691 C CA . ALA A 1 93 ? -5.509 -7.565 -5.440 1.00 97.44 93 ALA A CA 1
ATOM 692 C C . ALA A 1 93 ? -5.354 -6.202 -4.750 1.00 97.44 93 ALA A C 1
ATOM 694 O O . ALA A 1 93 ? -5.947 -5.969 -3.695 1.00 97.44 93 ALA A O 1
ATOM 695 N N . PHE A 1 94 ? -4.642 -5.268 -5.387 1.00 97.19 94 PHE A N 1
ATOM 696 C CA . PHE A 1 94 ? -4.513 -3.897 -4.909 1.00 97.19 94 PHE A CA 1
ATOM 697 C C . PHE A 1 94 ? -5.869 -3.189 -4.805 1.00 97.19 94 PHE A C 1
ATOM 699 O O . PHE A 1 94 ? -6.165 -2.597 -3.769 1.00 97.19 94 PHE A O 1
ATOM 706 N N . ALA A 1 95 ? -6.713 -3.269 -5.837 1.00 97.56 95 ALA A N 1
ATOM 707 C CA . ALA A 1 95 ? -8.026 -2.628 -5.842 1.00 97.56 95 ALA A CA 1
ATOM 708 C C . ALA A 1 95 ? -8.942 -3.179 -4.735 1.00 97.56 95 ALA A C 1
ATOM 710 O O . ALA A 1 95 ? -9.573 -2.405 -4.009 1.00 97.56 95 ALA A O 1
ATOM 711 N N . VAL A 1 96 ? -8.967 -4.505 -4.554 1.00 97.62 96 VAL A N 1
ATOM 712 C CA . VAL A 1 96 ? -9.723 -5.168 -3.478 1.00 97.62 96 VAL A CA 1
ATOM 713 C C . VAL A 1 96 ? -9.181 -4.765 -2.105 1.00 97.62 96 VAL A C 1
ATOM 715 O O . VAL A 1 96 ? -9.961 -4.414 -1.218 1.00 97.62 96 VAL A O 1
ATOM 718 N N . GLY A 1 97 ? -7.856 -4.756 -1.935 1.00 96.69 97 GLY A N 1
ATOM 719 C CA . GLY A 1 97 ? -7.191 -4.295 -0.716 1.00 96.69 97 GLY A CA 1
ATOM 720 C C . GLY A 1 97 ? -7.538 -2.844 -0.379 1.00 96.69 97 GLY A C 1
ATOM 721 O O . GLY A 1 97 ? -7.963 -2.534 0.732 1.00 96.69 97 GLY A O 1
ATOM 722 N N . LEU A 1 98 ? -7.454 -1.944 -1.356 1.00 96.31 98 LEU A N 1
ATOM 723 C CA . LEU A 1 98 ? -7.765 -0.529 -1.177 1.00 96.31 98 LEU A CA 1
ATOM 724 C C . LEU A 1 98 ? -9.229 -0.310 -0.760 1.00 96.31 98 LEU A C 1
ATOM 726 O O . LEU A 1 98 ? -9.492 0.411 0.210 1.00 96.31 98 LEU A O 1
ATOM 730 N N . ALA A 1 99 ? -10.169 -0.947 -1.465 1.00 96.25 99 ALA A N 1
ATOM 731 C CA . ALA A 1 99 ? -11.602 -0.821 -1.210 1.00 96.25 99 ALA A CA 1
ATOM 732 C C . ALA A 1 99 ? -11.999 -1.425 0.144 1.00 96.25 99 ALA A C 1
ATOM 734 O O . ALA A 1 99 ? -12.678 -0.774 0.941 1.00 96.25 99 ALA A O 1
ATOM 735 N N . GLY A 1 100 ? -11.535 -2.641 0.443 1.00 94.94 100 GLY A N 1
ATOM 736 C CA . GLY A 1 100 ? -11.831 -3.311 1.706 1.00 94.94 100 GLY A CA 1
ATOM 737 C C . GLY A 1 100 ? -11.233 -2.583 2.910 1.00 94.94 100 GLY A C 1
ATOM 738 O O . GLY A 1 100 ? -11.884 -2.476 3.953 1.00 94.94 100 GLY A O 1
ATOM 739 N N . ASN A 1 101 ? -10.035 -2.012 2.766 1.00 96.00 101 ASN A N 1
ATOM 740 C CA . ASN A 1 101 ? -9.405 -1.205 3.807 1.00 96.00 101 ASN A CA 1
ATOM 741 C C . ASN A 1 101 ? -10.206 0.083 4.075 1.00 96.00 101 ASN A C 1
ATOM 743 O O . ASN A 1 101 ? -10.493 0.389 5.231 1.00 96.00 101 ASN A O 1
ATOM 747 N N . PHE A 1 102 ? -10.633 0.796 3.023 1.00 94.25 102 PHE A N 1
ATOM 748 C CA . PHE A 1 102 ? -11.499 1.976 3.152 1.00 94.25 102 PHE A CA 1
ATOM 749 C C . PHE A 1 102 ? -12.833 1.656 3.832 1.00 94.25 102 PHE A C 1
ATOM 751 O O . PHE A 1 102 ? -13.206 2.312 4.805 1.00 94.25 102 PHE A O 1
ATOM 758 N N . TYR A 1 103 ? -13.524 0.614 3.363 1.00 93.88 103 TYR A N 1
ATOM 759 C CA . TYR A 1 103 ? -14.814 0.196 3.909 1.00 93.88 103 TYR A CA 1
ATOM 760 C C . TYR A 1 103 ? -14.737 -0.058 5.422 1.00 93.88 103 TYR A C 1
ATOM 762 O O . TYR A 1 103 ? -15.569 0.441 6.182 1.00 93.88 103 TYR A O 1
ATOM 770 N N . HIS A 1 104 ? -13.704 -0.768 5.887 1.00 93.19 104 HIS A N 1
ATOM 771 C CA . HIS A 1 104 ? -13.561 -1.077 7.310 1.00 93.19 104 HIS A CA 1
ATOM 772 C C . HIS A 1 104 ? -13.122 0.125 8.159 1.00 93.19 104 HIS A C 1
ATOM 774 O O . HIS A 1 104 ? -13.530 0.201 9.318 1.00 93.19 104 HIS A O 1
ATOM 780 N N . HIS A 1 105 ? -12.352 1.085 7.630 1.00 92.25 105 HIS A N 1
ATOM 781 C CA . HIS A 1 105 ? -12.099 2.342 8.352 1.00 92.25 105 HIS A CA 1
ATOM 782 C C . HIS A 1 105 ? -13.358 3.197 8.471 1.00 92.25 105 HIS A C 1
ATOM 784 O O . HIS A 1 105 ? -13.628 3.745 9.539 1.00 92.25 105 HIS A O 1
ATOM 790 N N . HIS A 1 106 ? -14.144 3.286 7.398 1.00 90.12 106 HIS A N 1
ATOM 791 C CA . HIS A 1 106 ? -15.409 4.010 7.403 1.00 90.12 106 HIS A CA 1
ATOM 792 C C . HIS A 1 106 ? -16.399 3.405 8.408 1.00 90.12 106 HIS A C 1
ATOM 794 O O . HIS A 1 106 ? -17.008 4.135 9.193 1.00 90.12 106 HIS A O 1
ATOM 800 N N . LEU A 1 107 ? -16.508 2.072 8.439 1.00 89.50 107 LEU A N 1
ATOM 801 C CA . LEU A 1 107 ? -17.306 1.348 9.429 1.00 89.50 107 LEU A CA 1
ATOM 802 C C . LEU A 1 107 ? -16.812 1.621 10.859 1.00 89.50 107 LEU A C 1
ATOM 804 O O . LEU A 1 107 ? -17.610 1.933 11.738 1.00 89.50 107 LEU A O 1
ATOM 808 N N . LEU A 1 108 ? -15.497 1.569 11.094 1.00 87.69 108 LEU A N 1
ATOM 809 C CA . LEU A 1 108 ? -14.923 1.832 12.416 1.00 87.69 108 LEU A CA 1
ATOM 810 C C . LEU A 1 108 ? -15.162 3.277 12.884 1.00 87.69 108 LEU A C 1
ATOM 812 O O . LEU A 1 108 ? -15.371 3.508 14.074 1.00 87.69 108 LEU A O 1
ATOM 816 N N . SER A 1 109 ? -15.145 4.244 11.964 1.00 86.62 109 SER A N 1
ATOM 817 C CA . SER A 1 109 ? -15.468 5.641 12.267 1.00 86.62 109 SER A CA 1
ATOM 818 C C . SER A 1 109 ? -16.925 5.815 12.703 1.00 86.62 109 SER A C 1
ATOM 820 O O . SER A 1 109 ? -17.179 6.441 13.734 1.00 86.62 109 SER A O 1
ATOM 822 N N . HIS A 1 110 ? -17.866 5.183 11.992 1.00 85.12 110 HIS A N 1
ATOM 823 C CA . HIS A 1 110 ? -19.288 5.193 12.354 1.00 85.12 110 HIS A CA 1
ATOM 824 C C . HIS A 1 110 ? -19.533 4.570 13.725 1.00 85.12 110 HIS A C 1
ATOM 826 O O . HIS A 1 110 ? -20.158 5.190 14.578 1.00 85.12 110 HIS A O 1
ATOM 832 N N . LEU A 1 111 ? -18.945 3.400 13.986 1.00 82.19 111 LEU A N 1
ATOM 833 C CA . LEU A 1 111 ? -19.077 2.737 15.284 1.00 82.19 111 LEU A CA 1
ATOM 834 C C . LEU A 1 111 ? -18.575 3.618 16.437 1.00 82.19 111 LEU A C 1
ATOM 836 O O . LEU A 1 111 ? -19.151 3.591 17.522 1.00 82.19 111 LEU A O 1
ATOM 840 N N . ARG A 1 112 ? -17.531 4.429 16.222 1.00 77.38 112 ARG A N 1
ATOM 841 C CA . ARG A 1 112 ? -17.046 5.396 17.223 1.00 77.38 112 ARG A CA 1
ATOM 842 C C . ARG A 1 112 ? -17.990 6.581 17.409 1.00 77.38 112 ARG A C 1
ATOM 844 O O . ARG A 1 112 ? -18.173 7.015 18.544 1.00 77.38 112 ARG A O 1
ATOM 851 N N . ALA A 1 113 ? -18.583 7.089 16.330 1.00 74.50 113 ALA A N 1
ATOM 852 C CA . ALA A 1 113 ? -19.588 8.146 16.405 1.00 74.50 113 ALA A CA 1
ATOM 853 C C . ALA A 1 113 ? -20.826 7.675 17.194 1.00 74.50 113 ALA A C 1
ATOM 855 O O . ALA A 1 113 ? -21.227 8.334 18.151 1.00 74.50 113 ALA A O 1
ATOM 856 N N . ASP A 1 114 ? -21.340 6.483 16.882 1.00 70.75 114 ASP A N 1
ATOM 857 C CA . ASP A 1 114 ? -22.523 5.896 17.529 1.00 70.75 114 ASP A CA 1
ATOM 858 C C . ASP A 1 114 ? -22.276 5.505 18.995 1.00 70.75 114 ASP A C 1
ATOM 860 O O . ASP A 1 114 ? -23.197 5.461 19.813 1.00 70.75 114 ASP A O 1
ATOM 864 N N . SER A 1 115 ? -21.018 5.235 19.357 1.00 64.62 115 SER A N 1
ATOM 865 C CA . SER A 1 115 ? -20.622 4.927 20.737 1.00 64.62 115 SER A CA 1
ATOM 866 C C . SER A 1 115 ? -20.532 6.164 21.644 1.00 64.62 115 SER A C 1
ATOM 868 O O . SER A 1 115 ? -20.311 5.999 22.842 1.00 64.62 115 SER A O 1
ATOM 870 N N . GLY A 1 116 ? -20.736 7.379 21.114 1.00 56.59 116 GLY A N 1
ATOM 871 C CA . GLY A 1 116 ? -20.671 8.637 21.872 1.00 56.59 116 GLY A CA 1
ATOM 872 C C . GLY A 1 116 ? -19.293 9.309 21.881 1.00 56.59 116 GLY A C 1
ATOM 873 O O . GLY A 1 116 ? -18.975 10.034 22.817 1.00 56.59 116 GLY A O 1
ATOM 874 N N . GLY A 1 117 ? -18.455 9.059 20.871 1.00 52.31 117 GLY A N 1
ATOM 875 C CA . GLY A 1 117 ? -17.083 9.564 20.811 1.00 52.31 117 GLY A CA 1
ATOM 876 C C . GLY A 1 117 ? -16.963 11.064 20.529 1.00 52.31 117 GLY A C 1
ATOM 877 O O . GLY A 1 117 ? -16.696 11.435 19.383 1.00 52.31 117 GLY A O 1
ATOM 878 N N . ASP A 1 118 ? -17.140 11.870 21.581 1.00 46.91 118 ASP A N 1
ATOM 879 C CA . ASP A 1 118 ? -16.308 13.030 21.944 1.00 46.91 118 ASP A CA 1
ATOM 880 C C . ASP A 1 118 ? -16.553 13.368 23.439 1.00 46.91 118 ASP A C 1
ATOM 882 O O . ASP A 1 118 ? -17.513 14.052 23.786 1.00 46.91 118 ASP A O 1
ATOM 886 N N . GLY A 1 119 ? -15.740 12.819 24.354 1.00 47.16 119 GLY A N 1
ATOM 887 C CA . GLY A 1 119 ? -15.657 13.310 25.743 1.00 47.16 119 GLY A CA 1
ATOM 888 C C . GLY A 1 119 ? -16.347 12.540 26.884 1.00 47.16 119 GLY A C 1
ATOM 889 O O . GLY A 1 119 ? -16.301 13.038 28.006 1.00 47.16 119 GLY A O 1
ATOM 890 N N . ASP A 1 120 ? -16.936 11.355 26.681 1.00 42.38 120 ASP A N 1
ATOM 891 C CA . ASP A 1 120 ? -17.507 10.572 27.797 1.00 42.38 120 ASP A CA 1
ATOM 892 C C . ASP A 1 120 ? -16.706 9.283 28.058 1.00 42.38 120 ASP A C 1
ATOM 894 O O . ASP A 1 120 ? -16.958 8.232 27.469 1.00 42.38 120 ASP A O 1
ATOM 898 N N . ASP A 1 121 ? -15.750 9.361 28.990 1.00 47.16 121 ASP A N 1
ATOM 899 C CA . ASP A 1 121 ? -14.917 8.261 29.526 1.00 47.16 121 ASP A CA 1
ATOM 900 C C . ASP A 1 121 ? -15.727 7.119 30.192 1.00 47.16 121 ASP A C 1
ATOM 902 O O . ASP A 1 121 ? -15.171 6.200 30.795 1.00 47.16 121 ASP A O 1
ATOM 906 N N . LYS A 1 122 ? -17.064 7.162 30.127 1.00 45.06 122 LYS A N 1
ATOM 907 C CA . LYS A 1 122 ? -17.968 6.292 30.892 1.00 45.06 122 LYS A CA 1
ATOM 908 C C . LYS A 1 122 ? -18.610 5.156 30.100 1.00 45.06 122 LYS A C 1
ATOM 910 O O . LYS A 1 122 ? -19.281 4.318 30.705 1.00 45.06 122 LYS A O 1
ATOM 915 N N . LYS A 1 123 ? -18.409 5.060 28.781 1.00 50.78 123 LYS A N 1
ATOM 916 C CA . LYS A 1 123 ? -18.901 3.919 27.987 1.00 50.78 123 LYS A CA 1
ATOM 917 C C . LYS A 1 123 ? -17.740 3.045 27.528 1.00 50.78 123 LYS A C 1
ATOM 919 O O . LYS A 1 123 ? -16.969 3.420 26.653 1.00 50.78 123 LYS A O 1
ATOM 924 N N . GLY A 1 124 ? -17.633 1.870 28.153 1.00 54.22 124 GLY A N 1
ATOM 925 C CA . GLY A 1 124 ? -16.601 0.872 27.880 1.00 54.22 124 GLY A CA 1
ATOM 926 C C . GLY A 1 124 ? -16.444 0.560 26.391 1.00 54.22 124 GLY A C 1
ATOM 927 O O . GLY A 1 124 ? -17.407 0.605 25.622 1.00 54.22 124 GLY A O 1
ATOM 928 N N . TYR A 1 125 ? -15.209 0.248 25.997 1.00 59.56 125 TYR A N 1
ATOM 929 C CA . TYR A 1 125 ? -14.850 -0.107 24.629 1.00 59.56 125 TYR A CA 1
ATOM 930 C C . TYR A 1 125 ? -15.823 -1.144 24.048 1.00 59.56 125 TYR A C 1
ATOM 932 O O . TYR A 1 125 ? -15.939 -2.260 24.556 1.00 59.56 125 TYR A O 1
ATOM 940 N N . LYS A 1 126 ? -16.527 -0.777 22.973 1.00 66.25 126 LYS A N 1
ATOM 941 C CA . LYS A 1 126 ? -17.373 -1.707 22.223 1.00 66.25 126 LYS A CA 1
ATOM 942 C C . LYS A 1 126 ? -16.542 -2.426 21.171 1.00 66.25 126 LYS A C 1
ATOM 944 O O . LYS A 1 126 ? -15.906 -1.789 20.330 1.00 66.25 126 LYS A O 1
ATOM 949 N N . ILE A 1 127 ? -16.611 -3.755 21.189 1.00 71.38 127 ILE A N 1
ATOM 950 C CA . ILE A 1 127 ? -16.041 -4.590 20.134 1.00 71.38 127 ILE A CA 1
ATOM 951 C C . ILE A 1 127 ? -16.753 -4.236 18.817 1.00 71.38 127 ILE A C 1
ATOM 953 O O . ILE A 1 127 ? -17.988 -4.270 18.767 1.00 71.38 127 ILE A O 1
ATOM 957 N N . PRO A 1 128 ? -16.011 -3.858 17.762 1.00 76.44 128 PRO A N 1
ATOM 958 C CA . PRO A 1 128 ? -16.612 -3.496 16.489 1.00 76.44 128 PRO A CA 1
ATOM 959 C C . PRO A 1 128 ? -17.316 -4.701 15.856 1.00 76.44 128 PRO A C 1
ATOM 961 O O . PRO A 1 128 ? -16.773 -5.802 15.822 1.00 76.44 128 PRO A O 1
ATOM 964 N N . THR A 1 129 ? -18.528 -4.482 15.345 1.00 74.19 129 THR A N 1
ATOM 965 C CA . THR A 1 129 ? -19.357 -5.505 14.688 1.00 74.19 129 THR A CA 1
ATOM 966 C C . THR A 1 129 ? -19.770 -5.033 13.289 1.00 74.19 129 THR A C 1
ATOM 968 O O . THR A 1 129 ? -19.870 -3.832 13.041 1.00 74.19 129 THR A O 1
ATOM 971 N N . GLY A 1 130 ? -19.965 -5.972 12.355 1.00 79.00 130 GLY A N 1
ATOM 972 C CA . GLY A 1 130 ? -20.261 -5.698 10.937 1.00 79.00 130 GLY A CA 1
ATOM 973 C C . GLY A 1 130 ? -19.092 -6.005 9.988 1.00 79.00 130 GLY A C 1
ATOM 974 O O . GLY A 1 130 ? -17.957 -6.187 10.419 1.00 79.00 130 GLY A O 1
ATOM 975 N N . GLY A 1 131 ? -19.348 -6.104 8.681 1.00 83.88 131 GLY A N 1
ATOM 976 C CA . GLY A 1 131 ? -18.310 -6.445 7.695 1.00 83.88 131 GLY A CA 1
ATOM 977 C C . GLY A 1 131 ? -17.588 -7.767 8.004 1.00 83.88 131 GLY A C 1
ATOM 978 O O . GLY A 1 131 ? -18.212 -8.749 8.397 1.00 83.88 131 GLY A O 1
ATOM 979 N N . LEU A 1 132 ? -16.257 -7.782 7.861 1.00 85.50 132 LEU A N 1
ATOM 980 C CA . LEU A 1 132 ? -15.412 -8.946 8.170 1.00 85.50 132 LEU A CA 1
ATOM 981 C C . LEU A 1 132 ? -14.995 -9.036 9.651 1.00 85.50 132 LEU A C 1
ATOM 983 O O . LEU A 1 132 ? -14.233 -9.936 10.007 1.00 85.50 132 LEU A O 1
ATOM 987 N N . PHE A 1 133 ? -15.497 -8.164 10.535 1.00 80.81 133 PHE A N 1
ATOM 988 C CA . PHE A 1 133 ? -15.162 -8.219 11.967 1.00 80.81 133 PHE A CA 1
ATOM 989 C C . PHE A 1 133 ? -15.639 -9.514 12.659 1.00 80.81 133 PHE A C 1
ATOM 991 O O . PHE A 1 133 ? -15.139 -9.848 13.728 1.00 80.81 133 PHE A O 1
ATOM 998 N N . GLY A 1 134 ? -16.553 -10.276 12.042 1.00 77.19 134 GLY A N 1
ATOM 999 C CA . GLY A 1 134 ? -16.942 -11.615 12.508 1.00 77.19 134 GLY A CA 1
ATOM 1000 C C . GLY A 1 134 ? -15.951 -12.736 12.158 1.00 77.19 134 GLY A C 1
ATOM 1001 O O . GLY A 1 134 ? -16.038 -13.812 12.737 1.00 77.19 134 GLY A O 1
ATOM 1002 N N . LEU A 1 135 ? -15.017 -12.499 11.228 1.00 80.06 135 LEU A N 1
ATOM 1003 C CA . LEU A 1 135 ? -14.023 -13.487 10.782 1.00 80.06 135 LEU A CA 1
ATOM 1004 C C . LEU A 1 135 ? -12.610 -13.155 11.270 1.00 80.06 135 LEU A C 1
ATOM 1006 O O . LEU A 1 135 ? -11.833 -14.051 11.586 1.00 80.06 135 LEU A O 1
ATOM 1010 N N . VAL A 1 136 ? -12.263 -11.868 11.321 1.00 83.62 136 VAL A N 1
ATOM 1011 C CA . VAL A 1 136 ? -10.929 -11.395 11.705 1.00 83.62 136 VAL A CA 1
ATOM 1012 C C . VAL A 1 136 ? -11.028 -10.211 12.659 1.00 83.62 136 VAL A C 1
ATOM 1014 O O . VAL A 1 136 ? -11.888 -9.348 12.511 1.00 83.62 136 VAL A O 1
ATOM 1017 N N . THR A 1 137 ? -10.104 -10.127 13.620 1.00 82.62 137 THR A N 1
ATOM 1018 C CA . THR A 1 137 ? -10.098 -9.048 14.624 1.00 82.62 137 THR A CA 1
ATOM 1019 C C . THR A 1 137 ? -9.888 -7.668 13.994 1.00 82.62 137 THR A C 1
ATOM 1021 O O . THR A 1 137 ? -10.501 -6.685 14.409 1.00 82.62 137 THR A O 1
ATOM 1024 N N . CYS A 1 138 ? -9.013 -7.574 12.989 1.00 86.38 138 CYS A N 1
ATOM 1025 C CA . CYS A 1 138 ? -8.655 -6.316 12.332 1.00 86.38 138 CYS A CA 1
ATOM 1026 C C . CYS A 1 138 ? -8.734 -6.457 10.799 1.00 86.38 138 CYS A C 1
ATOM 1028 O O . CYS A 1 138 ? -7.700 -6.538 10.135 1.00 86.38 138 CYS A O 1
ATOM 1030 N N . PRO A 1 139 ? -9.941 -6.457 10.202 1.00 89.81 139 PRO A N 1
ATOM 1031 C CA . PRO A 1 139 ? -10.122 -6.628 8.759 1.00 89.81 139 PRO A CA 1
ATOM 1032 C C . PRO A 1 139 ? -9.438 -5.533 7.939 1.00 89.81 139 PRO A C 1
ATOM 1034 O O . PRO A 1 139 ? -8.893 -5.806 6.877 1.00 89.81 139 PRO A O 1
ATOM 1037 N N . HIS A 1 140 ? -9.375 -4.302 8.450 1.00 92.31 140 HIS A N 1
ATOM 1038 C CA . HIS A 1 140 ? -8.632 -3.224 7.798 1.00 92.31 140 HIS A CA 1
ATOM 1039 C C . HIS A 1 140 ? -7.133 -3.555 7.647 1.00 92.31 140 HIS A C 1
ATOM 1041 O O . HIS A 1 140 ? -6.558 -3.244 6.609 1.00 92.31 140 HIS A O 1
ATOM 1047 N N . TYR A 1 141 ? -6.503 -4.245 8.606 1.00 91.50 141 TYR A N 1
ATOM 1048 C CA . TYR A 1 141 ? -5.119 -4.713 8.444 1.00 91.50 141 TYR A CA 1
ATOM 1049 C C . TYR A 1 141 ? -4.999 -5.823 7.409 1.00 91.50 141 TYR A C 1
ATOM 1051 O O . TYR A 1 141 ? -4.077 -5.781 6.606 1.00 91.50 141 TYR A O 1
ATOM 1059 N N . LEU A 1 142 ? -5.949 -6.757 7.364 1.00 92.88 142 LEU A N 1
ATOM 1060 C CA . LEU A 1 142 ? -5.966 -7.804 6.341 1.00 92.88 142 LEU A CA 1
ATOM 1061 C C . LEU A 1 142 ? -5.991 -7.210 4.923 1.00 92.88 142 LEU A C 1
ATOM 1063 O O . LEU A 1 142 ? -5.196 -7.590 4.069 1.00 92.88 142 LEU A O 1
ATOM 1067 N N . PHE A 1 143 ? -6.874 -6.241 4.681 1.00 95.19 143 PHE A N 1
ATOM 1068 C CA . PHE A 1 143 ? -6.966 -5.584 3.378 1.00 95.19 143 PHE A CA 1
ATOM 1069 C C . PHE A 1 143 ? -5.759 -4.689 3.065 1.00 95.19 143 PHE A C 1
ATOM 1071 O O . PHE A 1 143 ? -5.401 -4.538 1.899 1.00 95.19 143 PHE A O 1
ATOM 1078 N N . GLU A 1 144 ? -5.099 -4.137 4.087 1.00 93.88 144 GLU A N 1
ATOM 1079 C CA . GLU A 1 144 ? -3.822 -3.447 3.897 1.00 93.88 144 GLU A CA 1
ATOM 1080 C C . GLU A 1 144 ? -2.742 -4.419 3.413 1.00 93.88 144 GLU A C 1
ATOM 1082 O O . GLU A 1 144 ? -2.070 -4.140 2.427 1.00 93.88 144 GLU A O 1
ATOM 1087 N N . ILE A 1 145 ? -2.620 -5.584 4.055 1.00 94.25 145 ILE A N 1
ATOM 1088 C CA . ILE A 1 145 ? -1.675 -6.636 3.657 1.00 94.25 145 ILE A CA 1
ATOM 1089 C C . ILE A 1 145 ? -1.924 -7.035 2.200 1.00 94.25 145 ILE A C 1
ATOM 1091 O O . ILE A 1 145 ? -0.992 -7.045 1.399 1.00 94.25 145 ILE A O 1
ATOM 1095 N N . LEU A 1 146 ? -3.188 -7.259 1.825 1.00 96.25 146 LEU A N 1
ATOM 1096 C CA . LEU A 1 146 ? -3.562 -7.574 0.446 1.00 96.25 146 LEU A CA 1
ATOM 1097 C C . LEU A 1 146 ? -3.132 -6.480 -0.549 1.00 96.25 146 LEU A C 1
ATOM 1099 O O . LEU A 1 146 ? -2.644 -6.800 -1.631 1.00 96.25 146 LEU A O 1
ATOM 1103 N N . ALA A 1 147 ? -3.252 -5.199 -0.183 1.00 95.50 147 ALA A N 1
ATOM 1104 C CA . ALA A 1 147 ? -2.791 -4.096 -1.025 1.00 95.50 147 ALA A CA 1
ATOM 1105 C C . ALA A 1 147 ? -1.262 -4.108 -1.221 1.00 95.50 147 ALA A C 1
ATOM 1107 O O . ALA A 1 147 ? -0.788 -3.877 -2.334 1.00 95.50 147 ALA A O 1
ATOM 1108 N N . PHE A 1 148 ? -0.496 -4.432 -0.174 1.00 94.31 148 PHE A N 1
ATOM 1109 C CA . PHE A 1 148 ? 0.962 -4.563 -0.252 1.00 94.31 148 PHE A CA 1
ATOM 1110 C C . PHE A 1 148 ? 1.408 -5.763 -1.095 1.00 94.31 148 PHE A C 1
ATOM 1112 O O . PHE A 1 148 ? 2.350 -5.641 -1.878 1.00 94.31 148 PHE A O 1
ATOM 1119 N N . PHE A 1 149 ? 0.704 -6.894 -1.013 1.00 96.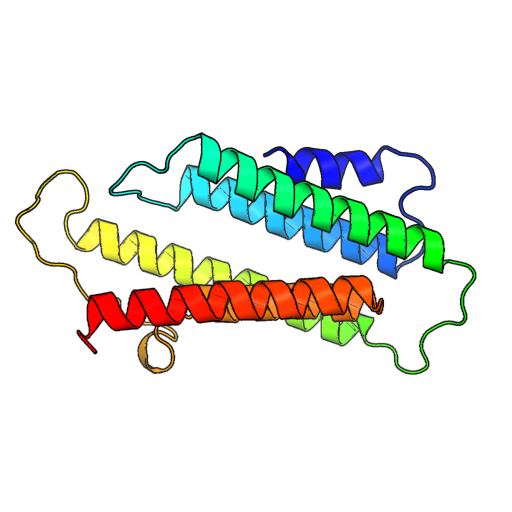19 149 PHE A N 1
ATOM 1120 C CA . PHE A 1 149 ? 0.916 -8.003 -1.948 1.00 96.19 149 PHE A CA 1
ATOM 1121 C C . PHE A 1 149 ? 0.552 -7.614 -3.386 1.00 96.19 149 PHE A C 1
ATOM 1123 O O . PHE A 1 149 ? 1.277 -7.975 -4.309 1.00 96.19 149 PHE A O 1
ATOM 1130 N N . GLY A 1 150 ? -0.486 -6.795 -3.584 1.00 96.25 150 GLY A N 1
ATOM 1131 C CA . GLY A 1 150 ? -0.784 -6.175 -4.877 1.00 96.25 150 GLY A CA 1
ATOM 1132 C C . GLY A 1 150 ? 0.397 -5.369 -5.431 1.00 96.25 150 GLY A C 1
ATOM 1133 O O . GLY A 1 150 ? 0.772 -5.554 -6.587 1.00 96.25 150 GLY A O 1
ATOM 1134 N N . PHE A 1 151 ? 1.061 -4.547 -4.606 1.00 94.56 151 PHE A N 1
ATOM 1135 C CA . PHE A 1 151 ? 2.291 -3.849 -5.014 1.00 94.56 151 PHE A CA 1
ATOM 1136 C C . PHE A 1 151 ? 3.415 -4.814 -5.395 1.00 94.56 151 PHE A C 1
ATOM 1138 O O . PHE A 1 151 ? 4.068 -4.604 -6.416 1.00 94.56 151 PHE A O 1
ATOM 1145 N N . ALA A 1 152 ? 3.626 -5.880 -4.619 1.00 94.75 152 ALA A N 1
ATOM 1146 C CA . ALA A 1 152 ? 4.638 -6.889 -4.921 1.00 94.75 152 ALA A CA 1
ATOM 1147 C C . ALA A 1 152 ? 4.371 -7.603 -6.255 1.00 94.75 152 ALA A C 1
ATOM 1149 O O . ALA A 1 152 ? 5.303 -7.827 -7.024 1.00 94.75 152 ALA A O 1
ATOM 1150 N N . MET A 1 153 ? 3.106 -7.902 -6.557 1.00 94.75 153 MET A N 1
ATOM 1151 C CA . MET A 1 153 ? 2.684 -8.530 -7.811 1.00 94.75 153 MET A CA 1
ATOM 1152 C C . MET A 1 153 ? 2.780 -7.591 -9.018 1.00 94.75 153 MET A C 1
ATOM 1154 O O . MET A 1 153 ? 3.115 -8.054 -10.098 1.00 94.75 153 MET A O 1
ATOM 1158 N N . ILE A 1 154 ? 2.530 -6.287 -8.851 1.00 93.81 154 ILE A N 1
ATOM 1159 C CA . ILE A 1 154 ? 2.714 -5.291 -9.923 1.00 93.81 154 ILE A CA 1
ATOM 1160 C C . ILE A 1 154 ? 4.207 -5.049 -10.184 1.00 93.81 154 ILE A C 1
ATOM 1162 O O . ILE A 1 154 ? 4.644 -4.983 -11.330 1.00 93.81 154 ILE A O 1
ATOM 1166 N N . ALA A 1 155 ? 5.003 -4.903 -9.122 1.00 91.94 155 ALA A N 1
ATOM 1167 C CA . ALA A 1 155 ? 6.435 -4.649 -9.237 1.00 91.94 155 ALA A CA 1
ATOM 1168 C C . ALA A 1 155 ? 7.193 -5.879 -9.761 1.00 91.94 155 ALA A C 1
ATOM 1170 O O . ALA A 1 155 ? 8.111 -5.743 -10.565 1.00 91.94 155 ALA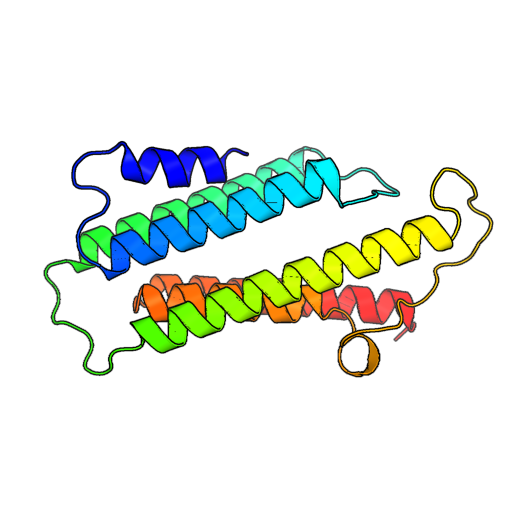 A O 1
ATOM 1171 N N . GLN A 1 156 ? 6.804 -7.073 -9.300 1.00 92.12 156 GLN A N 1
ATOM 1172 C CA . GLN A 1 156 ? 7.484 -8.353 -9.534 1.00 92.12 156 GLN A CA 1
ATOM 1173 C C . GLN A 1 156 ? 8.971 -8.337 -9.153 1.00 92.12 156 GLN A C 1
ATOM 1175 O O . GLN A 1 156 ? 9.792 -9.036 -9.741 1.00 92.12 156 GLN A O 1
ATOM 1180 N N . THR A 1 157 ? 9.323 -7.555 -8.130 1.00 91.06 157 THR A N 1
ATOM 1181 C CA . THR A 1 157 ? 10.685 -7.475 -7.594 1.00 91.06 157 THR A CA 1
ATOM 1182 C C . THR A 1 157 ? 10.773 -8.137 -6.224 1.00 91.06 157 THR A C 1
ATOM 1184 O O . THR A 1 157 ? 9.846 -8.061 -5.412 1.00 91.06 157 THR A O 1
ATOM 1187 N N . LEU A 1 158 ? 11.929 -8.743 -5.928 1.00 91.19 158 LEU A N 1
ATOM 1188 C CA . LEU A 1 158 ? 12.197 -9.327 -4.610 1.00 91.19 158 LEU A CA 1
ATOM 1189 C C . LEU A 1 158 ? 12.061 -8.278 -3.500 1.00 91.19 158 LEU A C 1
ATOM 1191 O O . LEU A 1 158 ? 11.518 -8.570 -2.439 1.00 91.19 158 LEU A O 1
ATOM 1195 N N . TYR A 1 159 ? 12.495 -7.042 -3.762 1.00 92.25 159 TYR A N 1
ATOM 1196 C CA . TYR A 1 159 ? 12.360 -5.952 -2.803 1.00 92.25 159 TYR A CA 1
ATOM 1197 C C . TYR A 1 159 ? 10.889 -5.688 -2.449 1.00 92.25 159 TYR A C 1
ATOM 1199 O O . TYR A 1 159 ? 10.538 -5.715 -1.272 1.00 92.25 159 TYR A O 1
ATOM 1207 N N . ALA A 1 160 ? 10.002 -5.528 -3.437 1.00 92.19 160 ALA A N 1
ATOM 1208 C CA . ALA A 1 160 ? 8.583 -5.294 -3.164 1.00 92.19 160 ALA A CA 1
ATOM 1209 C C . ALA A 1 160 ? 7.932 -6.457 -2.389 1.00 92.19 160 ALA A C 1
ATOM 1211 O O . ALA A 1 160 ? 7.139 -6.219 -1.478 1.00 92.19 160 ALA A O 1
ATOM 1212 N N . LEU A 1 161 ? 8.329 -7.705 -2.670 1.00 93.31 161 LEU A N 1
ATOM 1213 C CA . LEU A 1 161 ? 7.892 -8.868 -1.892 1.00 93.31 161 LEU A CA 1
ATOM 1214 C C . LEU A 1 161 ? 8.370 -8.804 -0.432 1.00 93.31 161 LEU A C 1
ATOM 1216 O O . LEU A 1 161 ? 7.576 -9.032 0.479 1.00 93.31 161 LEU A O 1
ATOM 1220 N N . THR A 1 162 ? 9.635 -8.448 -0.185 1.00 93.62 162 THR A N 1
ATOM 1221 C CA . THR A 1 162 ? 10.147 -8.300 1.191 1.00 93.62 162 THR A CA 1
ATOM 1222 C C . THR A 1 162 ? 9.415 -7.204 1.967 1.00 93.62 162 THR A C 1
ATOM 1224 O O . THR A 1 162 ? 9.108 -7.392 3.144 1.00 93.62 162 THR A O 1
ATOM 1227 N N . VAL A 1 163 ? 9.061 -6.093 1.310 1.00 92.06 163 VAL A N 1
ATOM 1228 C CA . VAL A 1 163 ? 8.255 -5.018 1.911 1.00 92.06 163 VAL A CA 1
ATOM 1229 C C . VA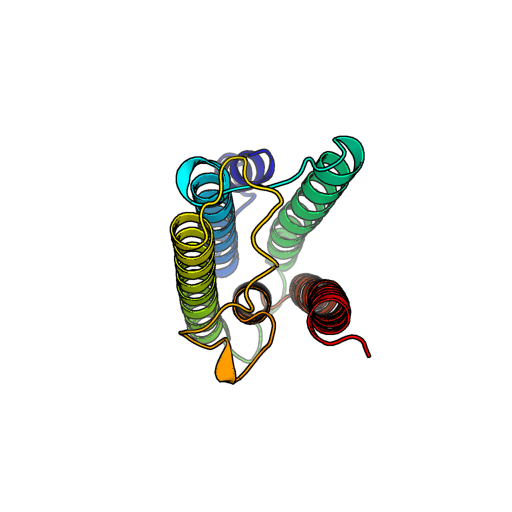L A 1 163 ? 6.850 -5.510 2.265 1.00 92.06 163 VAL A C 1
ATOM 1231 O O . VAL A 1 163 ? 6.343 -5.184 3.342 1.00 92.06 163 VAL A O 1
ATOM 1234 N N . ALA A 1 164 ? 6.222 -6.311 1.398 1.00 92.75 164 ALA A N 1
ATOM 1235 C CA . ALA A 1 164 ? 4.900 -6.877 1.658 1.00 92.75 164 ALA A CA 1
ATOM 1236 C C . ALA A 1 164 ? 4.906 -7.822 2.869 1.00 92.75 164 ALA A C 1
ATOM 1238 O O . ALA A 1 164 ? 4.119 -7.626 3.795 1.00 92.75 164 ALA A O 1
ATOM 1239 N N . VAL A 1 165 ? 5.855 -8.762 2.924 1.00 93.44 165 VAL A N 1
ATOM 1240 C CA . VAL A 1 165 ? 6.013 -9.695 4.056 1.00 93.44 165 VAL A CA 1
ATOM 1241 C C . VAL A 1 165 ? 6.364 -8.958 5.353 1.00 93.44 165 VAL A C 1
ATOM 1243 O O . VAL A 1 165 ? 5.825 -9.261 6.417 1.00 93.44 165 VAL A O 1
ATOM 1246 N N . GLY A 1 166 ? 7.234 -7.945 5.289 1.00 91.94 166 GLY A N 1
ATOM 1247 C CA . GLY A 1 166 ? 7.562 -7.118 6.453 1.00 91.94 166 GLY A CA 1
ATOM 1248 C C . GLY A 1 166 ? 6.344 -6.364 6.996 1.00 91.94 166 GLY A C 1
ATOM 1249 O O . GLY A 1 166 ? 6.139 -6.282 8.210 1.00 91.94 166 GLY A O 1
ATOM 1250 N N . THR A 1 167 ? 5.500 -5.858 6.096 1.00 89.56 167 THR A N 1
ATOM 1251 C CA . THR A 1 167 ? 4.253 -5.166 6.443 1.00 89.56 167 THR A CA 1
ATOM 1252 C C . THR A 1 167 ? 3.232 -6.129 7.043 1.00 89.56 167 THR A C 1
ATOM 1254 O O . THR A 1 167 ? 2.601 -5.799 8.047 1.00 89.56 167 THR A O 1
ATOM 1257 N N . GLU A 1 168 ? 3.113 -7.337 6.492 1.00 92.06 168 GLU A N 1
ATOM 1258 C CA . GLU A 1 168 ? 2.314 -8.419 7.067 1.00 92.06 168 GLU A CA 1
ATOM 1259 C C . GLU A 1 168 ? 2.734 -8.728 8.502 1.00 92.06 168 GLU A C 1
ATOM 1261 O O . GLU A 1 168 ? 1.897 -8.653 9.399 1.00 92.06 168 GLU A O 1
ATOM 1266 N N . ALA A 1 169 ? 4.018 -8.993 8.747 1.00 91.12 169 ALA A N 1
ATOM 1267 C CA . ALA A 1 169 ? 4.516 -9.306 10.084 1.00 91.12 169 ALA A CA 1
ATOM 1268 C C . ALA A 1 169 ? 4.217 -8.177 11.090 1.00 91.12 169 ALA A C 1
ATOM 1270 O O . ALA A 1 169 ? 3.737 -8.428 12.200 1.00 91.12 169 ALA A O 1
ATOM 1271 N N . TYR A 1 170 ? 4.435 -6.921 10.688 1.00 90.31 170 TYR A N 1
ATOM 1272 C CA . TYR A 1 170 ? 4.134 -5.752 11.516 1.00 90.31 170 TYR A CA 1
ATOM 1273 C C . TYR A 1 170 ? 2.638 -5.641 11.851 1.00 90.31 170 TYR A C 1
ATOM 1275 O O . TYR A 1 170 ? 2.258 -5.442 13.011 1.00 90.31 170 TYR A O 1
ATOM 1283 N N . LEU A 1 171 ? 1.771 -5.779 10.846 1.00 89.94 171 LEU A N 1
ATOM 1284 C CA . LEU A 1 171 ? 0.326 -5.650 11.014 1.00 89.94 171 LEU A CA 1
ATOM 1285 C C . LEU A 1 171 ? -0.290 -6.845 11.745 1.00 89.94 171 LEU A C 1
ATOM 1287 O O . LEU A 1 171 ? -1.203 -6.652 12.548 1.00 89.94 171 LEU A O 1
ATOM 1291 N N . ALA A 1 172 ? 0.237 -8.050 11.545 1.00 88.69 172 ALA A N 1
ATOM 1292 C CA . ALA A 1 172 ? -0.139 -9.239 12.298 1.00 88.69 172 ALA A CA 1
ATOM 1293 C C . ALA A 1 172 ? 0.196 -9.070 13.787 1.00 88.69 172 ALA A C 1
ATOM 1295 O O . ALA A 1 172 ? -0.671 -9.285 14.636 1.00 88.69 172 ALA A O 1
ATOM 1296 N N . GLY A 1 173 ? 1.399 -8.580 14.114 1.00 89.06 173 GLY A N 1
ATOM 1297 C CA . GLY A 1 173 ? 1.785 -8.268 15.494 1.00 89.06 173 GLY A CA 1
ATOM 1298 C C . GLY A 1 173 ? 0.859 -7.234 16.145 1.00 89.06 173 GLY A C 1
ATOM 1299 O O . GLY A 1 173 ? 0.408 -7.408 17.280 1.00 89.06 173 GLY A O 1
ATOM 1300 N N . ARG A 1 174 ? 0.479 -6.190 15.401 1.00 87.94 174 ARG A N 1
ATOM 1301 C CA . ARG A 1 174 ? -0.511 -5.204 15.862 1.00 87.94 174 ARG A CA 1
ATOM 1302 C C . ARG A 1 174 ? -1.913 -5.779 16.034 1.00 87.94 174 ARG A C 1
ATOM 1304 O O . ARG A 1 174 ? -2.606 -5.422 16.989 1.00 87.94 174 ARG A O 1
ATOM 1311 N N . SER A 1 175 ? -2.344 -6.642 15.117 1.00 87.38 175 SER A N 1
ATOM 1312 C CA . SER A 1 175 ? -3.631 -7.332 15.207 1.00 87.38 175 SER A CA 1
ATOM 1313 C C . SER A 1 175 ? -3.678 -8.217 16.450 1.00 87.38 175 SER A C 1
ATOM 1315 O O . SER A 1 175 ? -4.673 -8.206 17.171 1.00 87.38 175 SER A O 1
ATOM 1317 N N . TYR A 1 176 ? -2.590 -8.934 16.741 1.00 87.12 176 TYR A N 1
ATOM 1318 C CA . TYR A 1 176 ? -2.462 -9.762 17.936 1.00 87.12 176 TYR A CA 1
ATOM 1319 C C . TYR A 1 176 ? -2.541 -8.928 19.219 1.00 87.12 176 TYR A C 1
ATOM 1321 O O . TYR A 1 176 ? -3.338 -9.238 20.101 1.00 87.12 176 TYR A O 1
ATOM 1329 N N . ALA A 1 177 ? -1.797 -7.820 19.301 1.00 86.56 177 ALA A N 1
ATOM 1330 C CA . ALA A 1 177 ? -1.864 -6.916 20.450 1.00 86.56 177 ALA A CA 1
ATOM 1331 C C . ALA A 1 177 ? -3.278 -6.339 20.659 1.00 86.56 177 ALA A C 1
ATOM 1333 O O . ALA A 1 177 ? -3.750 -6.243 21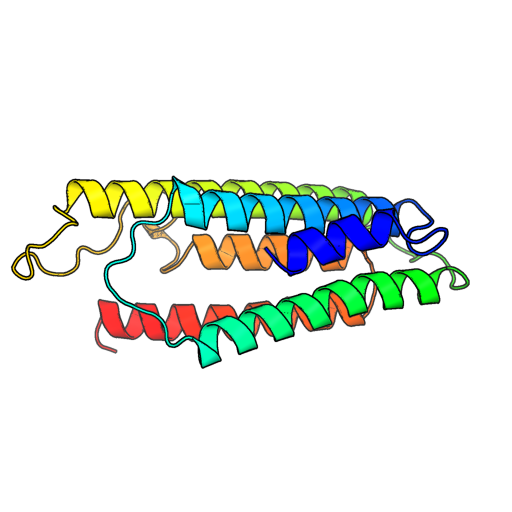.790 1.00 86.56 177 ALA A O 1
ATOM 1334 N N . THR A 1 178 ? -3.978 -6.011 19.567 1.00 84.38 178 THR A N 1
ATOM 1335 C CA . THR A 1 178 ? -5.368 -5.526 19.616 1.00 84.38 178 THR A CA 1
ATOM 1336 C C . THR A 1 178 ? -6.309 -6.614 20.121 1.00 84.38 178 THR A C 1
ATOM 1338 O O . THR A 1 178 ? -7.117 -6.361 21.009 1.00 84.38 178 THR A O 1
ATOM 1341 N N . ARG A 1 179 ? -6.178 -7.845 19.611 1.00 83.06 179 ARG A N 1
ATOM 1342 C CA . ARG A 1 179 ? -6.949 -8.995 20.093 1.00 83.06 179 ARG A CA 1
ATOM 1343 C C . ARG A 1 179 ? -6.731 -9.211 21.590 1.00 83.06 179 ARG A C 1
ATOM 1345 O O . ARG A 1 179 ? -7.704 -9.352 22.319 1.00 83.06 179 ARG A O 1
ATOM 1352 N N . ARG A 1 180 ? -5.479 -9.170 22.046 1.00 85.81 180 ARG A N 1
ATOM 1353 C CA . ARG A 1 180 ? -5.122 -9.328 23.458 1.00 85.81 180 ARG A CA 1
ATOM 1354 C C . ARG A 1 180 ? -5.776 -8.269 24.343 1.00 85.81 180 ARG A C 1
ATOM 1356 O O . ARG A 1 180 ? -6.313 -8.593 25.392 1.00 85.81 180 ARG A O 1
ATOM 1363 N N . TRP A 1 181 ? -5.777 -7.013 23.904 1.00 81.06 181 TRP A N 1
ATOM 1364 C CA . TRP A 1 181 ? -6.423 -5.928 24.640 1.00 81.06 181 TRP A CA 1
ATOM 1365 C C . TRP A 1 181 ? -7.952 -6.076 24.701 1.00 81.06 181 TRP A C 1
ATOM 1367 O O . TRP A 1 181 ? -8.549 -5.776 25.730 1.00 81.06 181 TRP A O 1
ATOM 1377 N N . CYS A 1 182 ? -8.580 -6.579 23.634 1.00 76.31 182 CYS A N 1
ATOM 1378 C CA . CYS A 1 182 ? -10.028 -6.795 23.595 1.00 76.31 182 CYS A CA 1
ATOM 1379 C C . CYS A 1 182 ? -10.494 -8.030 24.383 1.00 76.31 182 CYS A C 1
ATOM 1381 O O . CYS A 1 182 ? -11.597 -8.008 24.923 1.00 76.31 182 CYS A O 1
ATOM 1383 N N . TYR A 1 183 ? -9.702 -9.109 24.398 1.00 77.62 183 TYR A N 1
ATOM 1384 C CA . TYR A 1 183 ? -10.131 -10.429 24.887 1.00 77.62 183 TYR A CA 1
ATOM 1385 C C . TYR A 1 183 ? -9.349 -10.955 26.102 1.00 77.62 183 TYR A C 1
ATOM 1387 O O . TYR A 1 183 ? -9.800 -11.910 26.721 1.00 77.62 183 TYR A O 1
ATOM 1395 N N . GLY A 1 184 ? -8.243 -10.317 26.498 1.00 68.25 184 GLY A N 1
ATOM 1396 C CA . GLY A 1 184 ? -7.560 -10.594 27.768 1.00 68.25 184 GLY A CA 1
ATOM 1397 C C . GLY A 1 184 ? -6.703 -11.865 27.834 1.00 68.25 184 GLY A C 1
ATOM 1398 O O . GLY A 1 184 ? -6.482 -12.348 28.941 1.00 68.25 184 GLY A O 1
ATOM 1399 N N . ASP A 1 185 ? -6.224 -12.389 26.697 1.00 53.59 185 ASP A N 1
ATOM 1400 C CA . ASP A 1 185 ? -5.326 -13.564 26.633 1.00 53.59 185 ASP A CA 1
ATOM 1401 C C . ASP A 1 185 ? -3.900 -13.295 27.183 1.00 53.59 185 ASP A C 1
ATOM 1403 O O . ASP A 1 185 ? -3.356 -12.176 27.002 1.00 53.59 185 ASP A O 1
#

Sequence (185 aa):
MLLLVAALASFAVPGAVHGVHAHLLSAAMAVHFLKRVLEVLFVHRYSGSMPLATSLLIAGCYLFNGGAMIYVQHLSRGLPEPSMDLLYPGVLAFAVGLAGNFYHHHLLSHLRADSGGDGDDKKGYKIPTGGLFGLVTCPHYLFEILAFFGFAMIAQTLYALTVAVGTEAYLAGRSYATRRWCYGD